Protein AF-A0A9E5NIQ7-F1 (afdb_monomer_lite)

Sequence (273 aa):
MDGQAVRFEEILADTNIVVALTEYSATGPLSAYTETFPNLRVASMPAVSRSMERTALSADYAEVARKSQLLAAKLDQAVGAMVEFSTGHEMYFDLRYREAHADDGQLHADKDGARIINLPSGEAYMAPYEGEMEGEPSRTAGTIPVMLGDELVLAKVEENRIVEVIGESPEAAEAREYLAMDEALRNIAELGLGCNDKAIVTGNVLEDEKVMGMHWAFGLSEHLGGTVGVEDFSDPSHVEHRDWVYPKGGAIEVTNLVLEYEDGTTEEIIKDA

Structure (mmCIF, N/CA/C/O backbone):
data_AF-A0A9E5NIQ7-F1
#
_entry.id   AF-A0A9E5NIQ7-F1
#
loop_
_atom_site.group_PDB
_atom_site.id
_atom_site.type_symbol
_atom_site.label_atom_id
_atom_site.label_alt_id
_atom_site.label_comp_id
_atom_site.label_asym_id
_atom_site.label_entity_id
_atom_site.label_seq_id
_atom_site.pdbx_PDB_ins_code
_atom_site.Cartn_x
_atom_site.Cartn_y
_atom_site.Cartn_z
_atom_site.occupancy
_atom_site.B_iso_or_equiv
_atom_site.auth_seq_id
_atom_site.auth_comp_id
_atom_site.auth_asym_id
_atom_site.auth_atom_id
_atom_site.pdbx_PDB_model_num
ATOM 1 N N . MET A 1 1 ? 34.008 -6.222 -0.784 1.00 46.16 1 MET A N 1
ATOM 2 C CA . MET A 1 1 ? 33.270 -6.206 -2.059 1.00 46.16 1 MET A CA 1
ATOM 3 C C . MET A 1 1 ? 33.858 -5.066 -2.854 1.00 46.16 1 MET A C 1
ATOM 5 O O . MET A 1 1 ? 33.600 -3.921 -2.513 1.00 46.16 1 MET A O 1
ATOM 9 N N . ASP A 1 2 ? 34.708 -5.370 -3.828 1.00 60.34 2 ASP A N 1
ATOM 10 C CA . ASP A 1 2 ? 35.326 -4.347 -4.674 1.00 60.34 2 ASP A CA 1
ATOM 11 C C . ASP A 1 2 ? 34.360 -4.059 -5.827 1.00 60.34 2 ASP A C 1
ATOM 13 O O . ASP A 1 2 ? 34.491 -4.596 -6.924 1.00 60.34 2 ASP A O 1
ATOM 17 N N . GLY A 1 3 ? 33.293 -3.315 -5.525 1.00 78.44 3 GLY A N 1
ATOM 18 C CA . GLY A 1 3 ? 32.317 -2.898 -6.528 1.00 78.44 3 GLY A CA 1
ATOM 19 C C . GLY A 1 3 ? 32.950 -1.931 -7.529 1.00 78.44 3 GLY A C 1
ATOM 20 O O . GLY A 1 3 ? 33.734 -1.062 -7.148 1.00 78.44 3 GLY A O 1
ATOM 21 N N . GLN A 1 4 ? 32.607 -2.070 -8.809 1.00 83.19 4 GLN A N 1
ATOM 22 C CA . GLN A 1 4 ? 33.006 -1.125 -9.848 1.00 83.19 4 GLN A CA 1
ATOM 23 C C . GLN A 1 4 ? 31.878 -0.116 -10.072 1.00 83.19 4 GLN A C 1
ATOM 25 O O . GLN A 1 4 ? 30.747 -0.506 -10.355 1.00 83.19 4 GLN A O 1
ATOM 30 N N . ALA A 1 5 ? 32.190 1.179 -9.975 1.00 86.69 5 ALA A N 1
ATOM 31 C CA . ALA A 1 5 ? 31.260 2.225 -10.382 1.00 86.69 5 ALA A CA 1
ATOM 32 C C . ALA A 1 5 ? 31.064 2.179 -11.903 1.00 86.69 5 ALA A C 1
ATOM 34 O O . ALA A 1 5 ? 32.026 2.129 -12.672 1.00 86.69 5 ALA A O 1
ATOM 35 N N . VAL A 1 6 ? 29.806 2.197 -12.318 1.00 87.06 6 VAL A N 1
ATOM 36 C CA . VAL A 1 6 ? 29.350 2.050 -13.701 1.00 87.06 6 VAL A CA 1
ATOM 37 C C . VAL A 1 6 ? 28.235 3.057 -13.938 1.00 87.06 6 VAL A C 1
ATOM 39 O O . VAL A 1 6 ? 27.509 3.405 -13.007 1.00 87.06 6 VAL A O 1
ATOM 42 N N . ARG A 1 7 ? 28.098 3.549 -15.171 1.00 88.81 7 ARG A N 1
ATOM 43 C CA . ARG A 1 7 ? 26.938 4.365 -15.539 1.00 88.81 7 ARG A CA 1
ATOM 44 C C . ARG A 1 7 ? 25.779 3.427 -15.807 1.00 88.81 7 ARG A C 1
ATOM 46 O O . ARG A 1 7 ? 25.898 2.526 -16.634 1.00 88.81 7 ARG A O 1
ATOM 53 N N . PHE A 1 8 ? 24.684 3.612 -15.085 1.00 87.06 8 PHE A N 1
ATOM 54 C CA . PHE A 1 8 ? 23.592 2.654 -15.123 1.00 87.06 8 PHE A CA 1
ATOM 55 C C . PHE A 1 8 ? 22.955 2.593 -16.517 1.00 87.06 8 PHE A C 1
ATOM 57 O O . PHE A 1 8 ? 22.715 1.506 -17.028 1.00 87.06 8 PHE A O 1
ATOM 64 N N . GLU A 1 9 ? 22.841 3.730 -17.206 1.00 89.69 9 GLU A N 1
ATOM 65 C CA . GLU A 1 9 ? 22.331 3.811 -18.580 1.00 89.69 9 GLU A CA 1
ATOM 66 C C . GLU A 1 9 ? 23.162 2.997 -19.583 1.00 89.69 9 GLU A C 1
ATOM 68 O O . GLU A 1 9 ? 22.609 2.446 -20.532 1.00 89.69 9 GLU A O 1
ATOM 73 N N . GLU A 1 10 ? 24.481 2.890 -19.379 1.00 89.69 10 GLU A N 1
ATOM 74 C CA . GLU A 1 10 ? 25.355 2.082 -20.243 1.00 89.69 10 GLU A CA 1
ATOM 75 C C . GLU A 1 10 ? 25.091 0.583 -20.061 1.00 89.69 10 GLU A C 1
ATOM 77 O O . GLU A 1 10 ? 25.204 -0.179 -21.016 1.00 89.69 10 GLU A O 1
ATOM 82 N N . ILE A 1 11 ? 24.696 0.161 -18.856 1.00 88.94 11 ILE A N 1
ATOM 83 C CA . ILE A 1 11 ? 24.273 -1.218 -18.588 1.00 88.94 11 ILE A CA 1
ATOM 84 C C . ILE A 1 11 ? 22.888 -1.467 -19.187 1.00 88.94 11 ILE A C 1
ATOM 86 O O . ILE A 1 11 ? 22.666 -2.497 -19.824 1.00 88.94 11 ILE A O 1
ATOM 90 N N . LEU A 1 12 ? 21.958 -0.529 -18.995 1.00 91.56 12 LEU A N 1
ATOM 91 C CA . LEU A 1 12 ? 20.571 -0.677 -19.435 1.00 91.56 12 LEU A CA 1
ATOM 92 C C . LEU A 1 12 ? 20.419 -0.709 -20.960 1.00 91.56 12 LEU A C 1
ATOM 94 O O . LEU A 1 12 ? 19.509 -1.371 -21.451 1.00 91.56 12 LEU A O 1
ATOM 98 N N . ALA A 1 13 ? 21.326 -0.069 -21.707 1.00 88.25 13 ALA A N 1
ATOM 99 C CA . ALA A 1 13 ? 21.282 -0.011 -23.170 1.00 88.25 13 ALA A CA 1
ATOM 100 C C . ALA A 1 13 ? 21.193 -1.391 -23.854 1.00 88.25 13 ALA A C 1
ATOM 102 O O . ALA A 1 13 ? 20.499 -1.517 -24.862 1.00 88.25 13 ALA A O 1
ATOM 103 N N . ASP A 1 14 ? 21.835 -2.414 -23.280 1.00 88.56 14 ASP A N 1
ATOM 104 C CA . ASP A 1 14 ? 21.829 -3.795 -23.786 1.00 88.56 14 ASP A CA 1
ATOM 105 C C . ASP A 1 14 ? 21.135 -4.784 -22.818 1.00 88.56 14 ASP A C 1
ATOM 107 O O . ASP A 1 14 ? 21.287 -6.003 -22.940 1.00 88.56 14 ASP A O 1
ATOM 111 N N . THR A 1 15 ? 20.361 -4.283 -21.844 1.00 92.81 15 THR A N 1
ATOM 112 C CA . THR A 1 15 ? 19.703 -5.100 -20.811 1.00 92.81 15 THR A CA 1
ATOM 113 C C . THR A 1 15 ? 18.183 -5.099 -20.966 1.00 92.81 15 THR A C 1
ATOM 115 O O . THR A 1 15 ? 17.537 -4.059 -20.951 1.00 92.81 15 THR A O 1
ATOM 118 N N . ASN A 1 16 ? 17.588 -6.295 -21.020 1.00 93.50 16 ASN A N 1
ATOM 119 C CA . ASN A 1 16 ? 16.129 -6.457 -21.103 1.00 93.50 16 ASN A CA 1
ATOM 120 C C . ASN A 1 16 ? 15.456 -6.741 -19.751 1.00 93.50 16 ASN A C 1
ATOM 122 O O . ASN A 1 16 ? 14.239 -6.612 -19.644 1.00 93.50 16 ASN A O 1
ATOM 126 N N . ILE A 1 17 ? 16.204 -7.221 -18.751 1.00 94.75 17 ILE A N 1
ATOM 127 C CA . ILE A 1 17 ? 15.682 -7.546 -17.416 1.00 94.75 17 ILE A CA 1
ATOM 128 C C . ILE A 1 17 ? 16.695 -7.111 -16.360 1.00 94.75 17 ILE A C 1
ATOM 130 O O . ILE A 1 17 ? 17.855 -7.519 -16.420 1.00 94.75 17 ILE A O 1
ATOM 134 N N . VAL A 1 18 ? 16.234 -6.351 -15.371 1.00 94.94 18 VAL A N 1
ATOM 135 C CA . VAL A 1 18 ? 16.963 -6.058 -14.134 1.00 94.94 18 VAL A CA 1
ATOM 136 C C . VAL A 1 18 ? 16.252 -6.728 -12.966 1.00 94.94 18 VAL A C 1
ATOM 138 O O . VAL A 1 18 ? 15.034 -6.644 -12.836 1.00 94.94 18 VAL A O 1
ATOM 141 N N . VAL A 1 19 ? 17.031 -7.377 -12.105 1.00 95.12 19 VAL A N 1
ATOM 142 C CA . VAL A 1 19 ? 16.579 -7.882 -10.806 1.00 95.12 19 VAL A CA 1
ATOM 143 C C . VAL A 1 19 ? 17.328 -7.092 -9.738 1.00 95.12 19 VAL A C 1
ATOM 145 O O . VAL A 1 19 ? 18.541 -7.252 -9.585 1.00 95.12 19 VAL A O 1
ATOM 148 N N . ALA A 1 20 ? 16.628 -6.188 -9.058 1.00 94.75 20 ALA A N 1
ATOM 149 C CA . ALA A 1 20 ? 17.204 -5.232 -8.123 1.00 94.75 20 ALA A CA 1
ATOM 150 C C . ALA A 1 20 ? 17.063 -5.732 -6.677 1.00 94.75 20 ALA A C 1
ATOM 152 O O . ALA A 1 20 ? 16.055 -5.506 -6.020 1.00 94.75 20 ALA A O 1
ATOM 153 N N . LEU A 1 21 ? 18.102 -6.416 -6.191 1.00 94.81 21 LEU A N 1
ATOM 154 C CA . LEU A 1 21 ? 18.230 -6.890 -4.807 1.00 94.81 21 LEU A CA 1
ATOM 155 C C . LEU A 1 21 ? 18.863 -5.777 -3.954 1.00 94.81 21 LEU A C 1
ATOM 157 O O . LEU A 1 21 ? 20.084 -5.745 -3.775 1.00 94.81 21 LEU A O 1
ATOM 161 N N . THR A 1 22 ? 18.063 -4.813 -3.512 1.00 93.06 22 THR A N 1
ATOM 162 C CA . THR A 1 22 ? 18.544 -3.567 -2.891 1.00 93.06 22 THR A CA 1
ATOM 163 C C . THR A 1 22 ? 18.234 -3.498 -1.398 1.00 93.06 22 THR A C 1
ATOM 165 O O . THR A 1 22 ? 17.427 -4.261 -0.884 1.00 93.06 22 THR A O 1
ATOM 168 N N . GLU A 1 23 ? 18.894 -2.592 -0.675 1.00 90.44 23 GLU A N 1
ATOM 169 C CA . GLU A 1 23 ? 18.564 -2.303 0.730 1.00 90.44 23 GLU A CA 1
ATOM 170 C C . GLU A 1 23 ? 17.307 -1.427 0.843 1.00 90.44 23 GLU A C 1
ATOM 172 O O . GLU A 1 23 ? 16.433 -1.709 1.653 1.00 90.44 23 GLU A O 1
ATOM 177 N N . TYR A 1 24 ? 17.189 -0.423 -0.029 1.00 87.88 24 TYR A N 1
ATOM 178 C CA . TYR A 1 24 ? 16.033 0.472 -0.130 1.00 87.88 24 TYR A CA 1
ATOM 179 C C . TYR A 1 24 ? 15.254 0.215 -1.418 1.00 87.88 24 TYR A C 1
ATOM 181 O O . TYR A 1 24 ? 15.824 -0.279 -2.398 1.00 87.88 24 TYR A O 1
ATOM 189 N N . SER A 1 25 ? 13.967 0.570 -1.439 1.00 85.75 25 SER A N 1
ATOM 190 C CA . SER A 1 25 ? 13.149 0.455 -2.649 1.00 85.75 25 SER A CA 1
ATOM 191 C C . SER A 1 25 ? 13.729 1.298 -3.781 1.00 85.75 25 SER A C 1
ATOM 193 O O . SER A 1 25 ? 13.991 2.490 -3.630 1.00 85.75 25 SER A O 1
ATOM 195 N N . ALA A 1 26 ? 13.936 0.654 -4.927 1.00 87.31 26 ALA A N 1
ATOM 196 C CA . ALA A 1 26 ? 14.341 1.306 -6.164 1.00 87.31 26 ALA A CA 1
ATOM 197 C C . ALA A 1 26 ? 13.188 1.355 -7.180 1.00 87.31 26 ALA A C 1
ATOM 199 O O . ALA A 1 26 ? 13.419 1.720 -8.330 1.00 87.31 26 ALA A O 1
ATOM 200 N N . THR A 1 27 ? 11.961 1.001 -6.776 1.00 87.94 27 THR A N 1
ATOM 201 C CA . THR A 1 27 ? 10.812 0.859 -7.682 1.00 87.94 27 THR A CA 1
ATOM 202 C C . THR A 1 27 ? 10.514 2.164 -8.421 1.00 87.94 27 THR A C 1
ATOM 204 O O . THR A 1 27 ? 10.527 2.174 -9.648 1.00 87.94 27 THR A O 1
ATOM 207 N N . GLY A 1 28 ? 10.371 3.288 -7.709 1.00 82.88 28 GLY A N 1
ATOM 208 C CA . GLY A 1 28 ? 10.142 4.603 -8.327 1.00 82.88 28 GLY A CA 1
ATOM 209 C C . GLY A 1 28 ? 11.218 4.990 -9.358 1.00 82.88 28 GLY A C 1
ATOM 210 O O . GLY A 1 28 ? 10.897 5.146 -10.539 1.00 82.88 28 GLY A O 1
ATOM 211 N N . PRO A 1 29 ? 12.510 5.073 -8.973 1.00 83.31 29 PRO A N 1
ATOM 212 C CA . PRO A 1 29 ? 13.589 5.394 -9.910 1.00 83.31 29 PRO A CA 1
ATOM 213 C C . PRO A 1 29 ? 13.705 4.421 -11.093 1.00 83.31 29 PRO A C 1
ATOM 215 O O . PRO A 1 29 ? 13.957 4.843 -12.221 1.00 83.31 29 PRO A O 1
ATOM 218 N N . LEU A 1 30 ? 13.528 3.115 -10.864 1.00 90.81 30 LEU A N 1
ATOM 219 C CA . LEU A 1 30 ? 13.614 2.109 -11.924 1.00 90.81 30 LEU A CA 1
ATOM 220 C C . LEU A 1 30 ? 12.411 2.146 -12.871 1.00 90.81 30 LEU A C 1
ATOM 222 O O . LEU A 1 30 ? 12.586 1.836 -14.050 1.00 90.81 30 LEU A O 1
ATOM 226 N N . SER A 1 31 ? 11.236 2.571 -12.401 1.00 88.94 31 SER A N 1
ATOM 227 C CA . SER A 1 31 ? 10.048 2.765 -13.237 1.00 88.94 31 SER A CA 1
ATOM 228 C C . SER A 1 31 ? 10.325 3.767 -14.362 1.00 88.94 31 SER A C 1
ATOM 230 O O . SER A 1 31 ? 10.151 3.434 -15.537 1.00 88.94 31 SER A O 1
ATOM 232 N N . ALA A 1 32 ? 10.918 4.923 -14.038 1.00 88.31 32 ALA A N 1
ATOM 233 C CA . ALA A 1 32 ? 11.308 5.942 -15.021 1.00 88.31 32 ALA A CA 1
ATOM 234 C C . ALA A 1 32 ? 12.299 5.412 -16.081 1.00 88.31 32 ALA A C 1
ATOM 236 O O . ALA A 1 32 ? 12.248 5.774 -17.263 1.00 88.31 32 ALA A O 1
ATOM 237 N N . TYR A 1 33 ? 13.191 4.493 -15.698 1.00 92.12 33 TYR A N 1
ATOM 238 C CA . TYR A 1 33 ? 14.078 3.839 -16.660 1.00 92.12 33 TYR A CA 1
ATOM 239 C C . TYR A 1 33 ? 13.325 2.905 -17.615 1.00 92.12 33 TYR A C 1
ATOM 241 O O . TYR A 1 33 ? 13.726 2.796 -18.775 1.00 92.12 33 TYR A O 1
ATOM 249 N N . THR A 1 34 ? 12.228 2.268 -17.195 1.00 92.00 34 THR A N 1
ATOM 250 C CA . THR A 1 34 ? 11.419 1.439 -18.108 1.00 92.00 34 THR A CA 1
ATOM 251 C C . THR A 1 34 ? 10.742 2.261 -19.206 1.00 92.00 34 THR A C 1
ATOM 253 O O . THR A 1 34 ? 10.541 1.746 -20.307 1.00 92.00 34 THR A O 1
ATOM 256 N N . GLU A 1 35 ? 10.451 3.541 -18.960 1.00 89.44 35 GLU A N 1
ATOM 257 C CA . GLU A 1 35 ? 9.937 4.472 -19.974 1.00 89.44 35 GLU A CA 1
ATOM 258 C C . GLU A 1 35 ? 11.020 4.862 -20.986 1.00 89.44 35 GLU A C 1
ATOM 260 O O . GLU A 1 35 ? 10.772 4.921 -22.191 1.00 89.44 35 GLU A O 1
ATOM 265 N N . THR A 1 36 ? 12.246 5.078 -20.499 1.00 91.25 36 THR A N 1
ATOM 266 C CA . THR A 1 36 ? 13.401 5.458 -21.329 1.00 91.25 36 THR A CA 1
ATOM 267 C C . THR A 1 36 ? 13.926 4.291 -22.170 1.00 91.25 36 THR A C 1
ATOM 269 O O . THR A 1 36 ? 14.378 4.489 -23.299 1.00 91.25 36 THR A O 1
ATOM 272 N N . PHE A 1 37 ? 13.864 3.069 -21.636 1.00 92.62 37 PHE A N 1
ATOM 273 C CA . PHE A 1 37 ? 14.338 1.843 -22.274 1.00 92.62 37 PHE A CA 1
ATOM 274 C C . PHE A 1 37 ? 13.149 0.897 -22.526 1.00 92.62 37 PHE A C 1
ATOM 276 O O . PHE A 1 37 ? 12.822 0.083 -21.667 1.00 92.62 37 PHE A O 1
ATOM 283 N N . PRO A 1 38 ? 12.511 0.933 -23.714 1.00 88.75 38 PRO A N 1
ATOM 284 C CA . PRO A 1 38 ? 11.239 0.238 -23.954 1.00 88.75 38 PRO A CA 1
ATOM 285 C C . PRO A 1 38 ? 11.262 -1.284 -23.758 1.00 88.75 38 PRO A C 1
ATOM 287 O O . PRO A 1 38 ? 10.229 -1.879 -23.471 1.00 88.75 38 PRO A O 1
ATOM 290 N N . ASN A 1 39 ? 12.429 -1.920 -23.903 1.00 90.88 39 ASN A N 1
ATOM 291 C CA . ASN A 1 39 ? 12.594 -3.366 -23.706 1.00 90.88 39 ASN A CA 1
ATOM 292 C C . ASN A 1 39 ? 12.953 -3.746 -22.261 1.00 90.88 39 ASN A C 1
ATOM 294 O O . ASN A 1 39 ? 13.003 -4.938 -21.938 1.00 90.88 39 ASN A O 1
ATOM 298 N N . LEU A 1 40 ? 13.249 -2.755 -21.416 1.00 94.00 40 LEU A N 1
ATOM 299 C CA . LEU A 1 40 ? 13.635 -2.968 -20.033 1.00 94.00 40 LEU A CA 1
ATOM 300 C C . LEU A 1 40 ? 12.416 -3.377 -19.211 1.00 94.00 40 LEU A C 1
ATOM 302 O O . LEU A 1 40 ? 11.353 -2.758 -19.272 1.00 94.00 40 LEU A O 1
ATOM 306 N N . ARG A 1 41 ? 12.619 -4.423 -18.417 1.00 95.19 41 ARG A N 1
ATOM 307 C CA . ARG A 1 41 ? 11.692 -4.922 -17.410 1.00 95.19 41 ARG A CA 1
ATOM 308 C C . ARG A 1 41 ? 12.421 -5.057 -16.086 1.00 95.19 41 ARG A C 1
ATOM 310 O O . ARG A 1 41 ? 13.604 -5.405 -16.075 1.00 95.19 41 ARG A O 1
ATOM 317 N N . VAL A 1 42 ? 11.740 -4.791 -14.982 1.00 95.44 42 VAL A N 1
ATOM 318 C CA . VAL A 1 42 ? 12.386 -4.679 -13.673 1.00 95.44 42 VAL A CA 1
ATOM 319 C C . VAL A 1 42 ? 11.613 -5.454 -12.616 1.00 95.44 42 VAL A C 1
ATOM 321 O O . VAL A 1 42 ? 10.422 -5.239 -12.438 1.00 95.44 42 VAL A O 1
ATOM 324 N N . ALA A 1 43 ? 12.312 -6.315 -11.881 1.00 95.69 43 ALA A N 1
ATOM 325 C CA . ALA A 1 43 ? 11.844 -6.842 -10.604 1.00 95.69 43 ALA A CA 1
ATOM 326 C C . ALA A 1 43 ? 12.591 -6.120 -9.475 1.00 95.69 43 ALA A C 1
ATOM 328 O O . ALA A 1 43 ? 13.812 -6.259 -9.356 1.00 95.69 43 ALA A O 1
ATOM 329 N N . SER A 1 44 ? 11.871 -5.329 -8.683 1.00 95.50 44 SER A N 1
ATOM 330 C CA . SER A 1 44 ? 12.384 -4.625 -7.505 1.00 95.50 44 SER A CA 1
ATOM 331 C C . SER A 1 44 ? 12.197 -5.495 -6.266 1.00 95.50 44 SER A C 1
ATOM 333 O O . SER A 1 44 ? 11.121 -6.042 -6.051 1.00 95.50 44 SER A O 1
ATOM 335 N N . MET A 1 45 ? 13.254 -5.697 -5.482 1.00 96.06 45 MET A N 1
ATOM 336 C CA . MET A 1 45 ? 13.266 -6.667 -4.380 1.00 96.06 45 MET A CA 1
ATOM 337 C C . MET A 1 45 ? 13.959 -6.074 -3.136 1.00 96.06 45 MET A C 1
ATOM 339 O O . MET A 1 45 ? 14.984 -6.609 -2.690 1.00 96.06 45 MET A O 1
ATOM 343 N N . PRO A 1 46 ? 13.474 -4.937 -2.598 1.00 94.62 46 PRO A N 1
ATOM 344 C CA . PRO A 1 46 ? 14.100 -4.283 -1.453 1.00 94.62 46 PRO A CA 1
ATOM 345 C C . PRO A 1 46 ? 14.084 -5.165 -0.205 1.00 94.62 46 PRO A C 1
ATOM 347 O O . PRO A 1 46 ? 13.073 -5.760 0.142 1.00 94.62 46 PRO A O 1
ATOM 350 N N . ALA A 1 47 ? 15.220 -5.255 0.481 1.00 95.06 47 ALA A N 1
ATOM 351 C CA . ALA A 1 47 ? 15.401 -6.071 1.678 1.00 95.06 47 ALA A CA 1
ATOM 352 C C . ALA A 1 47 ? 15.018 -7.555 1.502 1.00 95.06 47 ALA A C 1
ATOM 354 O O . ALA A 1 47 ? 14.775 -8.252 2.494 1.00 95.06 47 ALA A O 1
ATOM 355 N N . VAL A 1 48 ? 14.987 -8.072 0.265 1.00 96.25 48 VAL A N 1
ATOM 356 C CA . VAL A 1 48 ? 14.605 -9.465 0.027 1.00 96.25 48 VAL A CA 1
ATOM 357 C C . VAL A 1 48 ? 15.510 -10.419 0.795 1.00 96.25 48 VAL A C 1
ATOM 359 O O . VAL A 1 48 ? 16.740 -10.305 0.816 1.00 96.25 48 VAL A O 1
ATOM 362 N N . SER A 1 49 ? 14.881 -11.398 1.433 1.00 95.31 49 SER A N 1
ATOM 363 C CA . SER A 1 49 ? 15.567 -12.372 2.266 1.00 95.31 49 SER A CA 1
ATOM 364 C C . SER A 1 49 ? 15.568 -13.750 1.619 1.00 95.31 49 SER A C 1
ATOM 366 O O . SER A 1 49 ? 14.653 -14.144 0.899 1.00 95.31 49 SER A O 1
ATOM 368 N N . ARG A 1 50 ? 16.592 -14.548 1.926 1.00 95.31 50 ARG A N 1
ATOM 369 C CA . ARG A 1 50 ? 16.692 -15.916 1.405 1.00 95.31 50 ARG A CA 1
ATOM 370 C C . ARG A 1 50 ? 15.538 -16.819 1.862 1.00 95.31 50 ARG A C 1
ATOM 372 O O . ARG A 1 50 ? 15.205 -17.774 1.169 1.00 95.31 50 ARG A O 1
ATOM 379 N N . SER A 1 51 ? 14.931 -16.553 3.021 1.00 95.31 51 SER A N 1
ATOM 380 C CA . SER A 1 51 ? 13.751 -17.297 3.488 1.00 95.31 51 SER A CA 1
ATOM 381 C C . SER A 1 51 ? 12.593 -17.228 2.495 1.00 95.31 51 SER A C 1
ATOM 383 O O . SER A 1 51 ? 11.887 -18.228 2.353 1.00 95.31 51 SER A O 1
ATOM 385 N N . MET A 1 52 ? 12.488 -16.124 1.744 1.00 97.38 52 MET A N 1
ATOM 386 C CA . MET A 1 52 ? 11.427 -15.903 0.762 1.00 97.38 52 MET A CA 1
ATOM 387 C C . MET A 1 52 ? 11.429 -16.935 -0.373 1.00 97.38 52 MET A C 1
ATOM 389 O O . MET A 1 52 ? 10.375 -17.221 -0.935 1.00 97.38 52 MET A O 1
ATOM 393 N N . GLU A 1 53 ? 12.573 -17.588 -0.650 1.00 96.44 53 GLU A N 1
ATOM 394 C CA . GLU A 1 53 ? 12.688 -18.705 -1.609 1.00 96.44 53 GLU A CA 1
ATOM 395 C C . GLU A 1 53 ? 11.713 -19.860 -1.312 1.00 96.44 53 GLU A C 1
ATOM 397 O O . GLU A 1 53 ? 11.435 -20.672 -2.192 1.00 96.44 53 GLU A O 1
ATOM 402 N N . ARG A 1 54 ? 11.243 -19.987 -0.063 1.00 97.12 54 ARG A N 1
ATOM 403 C CA . ARG A 1 54 ? 10.356 -21.071 0.398 1.00 97.12 54 ARG A CA 1
ATOM 404 C C . ARG A 1 54 ? 8.947 -20.598 0.756 1.00 97.12 54 ARG A C 1
ATOM 406 O O . ARG A 1 54 ? 8.141 -21.418 1.197 1.00 97.12 54 ARG A O 1
ATOM 413 N N . THR A 1 55 ? 8.684 -19.307 0.607 1.00 97.50 55 THR A N 1
ATOM 414 C CA . THR A 1 55 ? 7.426 -18.645 0.959 1.00 97.50 55 THR A CA 1
ATOM 415 C C . THR A 1 55 ? 6.944 -17.881 -0.274 1.00 97.50 55 THR A C 1
ATOM 417 O O . THR A 1 55 ? 6.762 -18.536 -1.306 1.00 97.50 55 THR A O 1
ATOM 420 N N . ALA A 1 56 ? 6.763 -16.559 -0.247 1.00 97.25 56 ALA A N 1
ATOM 421 C CA . ALA A 1 56 ? 6.136 -15.805 -1.334 1.00 97.25 56 ALA A CA 1
ATOM 422 C C . ALA A 1 56 ? 6.791 -15.969 -2.726 1.00 97.25 56 ALA A C 1
ATOM 424 O O . ALA A 1 56 ? 6.085 -15.972 -3.737 1.00 97.25 56 ALA A O 1
ATOM 425 N N . LEU A 1 57 ? 8.116 -16.173 -2.825 1.00 97.31 57 LEU A N 1
ATOM 426 C CA . LEU A 1 57 ? 8.780 -16.426 -4.121 1.00 97.31 57 LEU A CA 1
ATOM 427 C C . LEU A 1 57 ? 8.491 -17.825 -4.683 1.00 97.31 57 LEU A C 1
ATOM 429 O O . LEU A 1 57 ? 8.677 -18.062 -5.873 1.00 97.31 57 LEU A O 1
ATOM 433 N N . SER A 1 58 ? 8.049 -18.759 -3.840 1.00 97.69 58 SER A N 1
ATOM 434 C CA . SER A 1 58 ? 7.709 -20.134 -4.229 1.00 97.69 58 SER A CA 1
ATOM 435 C C . SER A 1 58 ? 6.238 -20.326 -4.614 1.00 97.69 58 SER A C 1
ATOM 437 O O . SER A 1 58 ? 5.816 -21.459 -4.866 1.00 97.69 58 SER A O 1
ATOM 439 N N . ALA A 1 59 ? 5.453 -19.245 -4.619 1.00 97.88 59 ALA A N 1
ATOM 440 C CA . ALA A 1 59 ? 4.047 -19.262 -5.002 1.00 97.88 59 ALA A CA 1
ATOM 441 C C . ALA A 1 59 ? 3.841 -19.687 -6.463 1.00 97.88 59 ALA A C 1
ATOM 443 O O . ALA A 1 59 ? 4.746 -19.613 -7.297 1.00 97.88 59 ALA A O 1
ATOM 444 N N . ASP A 1 60 ? 2.621 -20.118 -6.782 1.00 97.69 60 ASP A N 1
ATOM 445 C CA . ASP A 1 60 ? 2.202 -20.265 -8.173 1.00 97.69 60 ASP A CA 1
ATOM 446 C C . ASP A 1 60 ? 1.881 -18.877 -8.737 1.00 97.69 60 ASP A C 1
ATOM 448 O O . ASP A 1 60 ? 0.797 -18.339 -8.520 1.00 97.69 60 ASP A O 1
ATOM 452 N N . TYR A 1 61 ? 2.836 -18.281 -9.452 1.00 96.94 61 TYR A N 1
ATOM 453 C CA . TYR A 1 61 ? 2.696 -16.918 -9.969 1.00 96.94 61 TYR A CA 1
ATOM 454 C C . TYR A 1 61 ? 1.580 -16.762 -11.009 1.00 96.94 61 TYR A C 1
ATOM 456 O O . TYR A 1 61 ? 1.110 -15.647 -11.214 1.00 96.94 61 TYR A O 1
ATOM 464 N N . ALA A 1 62 ? 1.108 -17.847 -11.635 1.00 96.69 62 ALA A N 1
ATOM 465 C CA . ALA A 1 62 ? -0.082 -17.768 -12.478 1.00 96.69 62 ALA A CA 1
ATOM 466 C C . ALA A 1 62 ? -1.344 -17.541 -11.631 1.00 96.69 62 ALA A C 1
ATOM 468 O O . ALA A 1 62 ? -2.221 -16.766 -12.012 1.00 96.69 62 ALA A O 1
ATOM 469 N N . GLU A 1 63 ? -1.423 -18.185 -10.465 1.00 98.12 63 GLU A N 1
ATOM 470 C CA . GLU A 1 63 ? -2.526 -17.994 -9.524 1.00 98.12 63 GLU A CA 1
ATOM 471 C C . GLU A 1 63 ? -2.424 -16.654 -8.788 1.00 98.12 63 GLU A C 1
ATOM 473 O O . GLU A 1 63 ? -3.446 -15.988 -8.621 1.00 98.12 63 GLU A O 1
ATOM 478 N N . VAL A 1 64 ? -1.211 -16.218 -8.421 1.00 98.12 64 VAL A N 1
ATOM 479 C CA . VAL A 1 64 ? -0.966 -14.863 -7.894 1.00 98.12 64 VAL A CA 1
ATOM 480 C C . VAL A 1 64 ? -1.471 -13.822 -8.890 1.00 98.12 64 VAL A C 1
ATOM 482 O O . VAL A 1 64 ? -2.318 -13.009 -8.534 1.00 98.12 64 VAL A O 1
ATOM 485 N N . ALA A 1 65 ? -1.059 -13.912 -10.159 1.00 96.81 65 ALA A N 1
ATOM 486 C CA . ALA A 1 65 ? -1.503 -12.971 -11.180 1.00 96.81 65 ALA A CA 1
ATOM 487 C C . ALA A 1 65 ? -3.026 -12.950 -11.336 1.00 96.81 65 ALA A C 1
ATOM 489 O O . ALA A 1 65 ? -3.641 -11.885 -11.360 1.00 96.81 65 ALA A O 1
ATOM 490 N N . ARG A 1 66 ? -3.653 -14.132 -11.383 1.00 98.06 66 ARG A N 1
ATOM 491 C CA . ARG A 1 66 ? -5.109 -14.258 -11.492 1.00 98.06 66 ARG A CA 1
ATOM 492 C C . ARG A 1 66 ? -5.832 -13.594 -10.315 1.00 98.06 66 ARG A C 1
ATOM 494 O O . ARG A 1 66 ? -6.867 -12.962 -10.525 1.00 98.06 66 ARG A O 1
ATOM 501 N N . LYS A 1 67 ? -5.335 -13.769 -9.086 1.00 98.12 67 LYS A N 1
ATOM 502 C CA . LYS A 1 67 ? -5.925 -13.184 -7.873 1.00 98.12 67 LYS A CA 1
ATOM 503 C C . LYS A 1 67 ? -5.728 -11.671 -7.824 1.00 98.12 67 LYS A C 1
ATOM 505 O O . LYS A 1 67 ? -6.726 -10.973 -7.658 1.00 98.12 67 LYS A O 1
ATOM 510 N N . SER A 1 68 ? -4.505 -11.179 -8.040 1.00 97.69 68 SER A N 1
ATOM 511 C CA . SER A 1 68 ? -4.202 -9.742 -8.071 1.00 97.69 68 SER A CA 1
ATOM 512 C C . SER A 1 68 ? -5.072 -9.024 -9.099 1.00 97.69 68 SER A C 1
ATOM 514 O O . SER A 1 68 ? -5.734 -8.046 -8.778 1.00 97.69 68 SER A O 1
ATOM 516 N N . GLN A 1 69 ? -5.168 -9.555 -10.321 1.00 97.25 69 GLN A N 1
ATOM 517 C CA . GLN A 1 69 ? -5.985 -8.952 -11.378 1.00 97.25 69 GLN A CA 1
ATOM 518 C C . GLN A 1 69 ? -7.486 -8.978 -11.055 1.00 97.25 69 GLN A C 1
ATOM 520 O O . GLN A 1 69 ? -8.199 -8.029 -11.373 1.00 97.25 69 GLN A O 1
ATOM 525 N N . LEU A 1 70 ? -7.984 -10.039 -10.407 1.00 98.31 70 LEU A N 1
ATOM 526 C CA . LEU A 1 70 ? -9.382 -10.103 -9.975 1.00 98.31 70 LEU A CA 1
ATOM 527 C C . LEU A 1 70 ? -9.691 -9.057 -8.897 1.00 98.31 70 LEU A C 1
ATOM 529 O O . LEU A 1 70 ? -10.752 -8.441 -8.949 1.00 98.31 70 LEU A O 1
ATOM 533 N N . LEU A 1 71 ? -8.794 -8.878 -7.925 1.00 98.38 71 LEU A N 1
ATOM 534 C CA . LEU A 1 71 ? -8.946 -7.876 -6.872 1.00 98.38 71 LEU A CA 1
ATOM 535 C C . LEU A 1 71 ? -8.834 -6.458 -7.439 1.00 98.38 71 LEU A C 1
ATOM 537 O O . LEU A 1 71 ? -9.697 -5.635 -7.149 1.00 98.38 71 LEU A O 1
ATOM 541 N N . ALA A 1 72 ? -7.862 -6.200 -8.316 1.00 98.25 72 ALA A N 1
ATOM 542 C CA . ALA A 1 72 ? -7.707 -4.906 -8.977 1.00 98.25 72 ALA A CA 1
ATOM 543 C C . ALA A 1 72 ? -8.954 -4.546 -9.789 1.00 98.25 72 ALA A C 1
ATOM 545 O O . ALA A 1 72 ? -9.490 -3.463 -9.623 1.00 98.25 72 ALA A O 1
ATOM 546 N N . ALA A 1 73 ? -9.509 -5.480 -10.569 1.00 98.31 73 ALA A N 1
ATOM 547 C CA . ALA A 1 73 ? -10.738 -5.232 -11.325 1.00 98.31 73 ALA A CA 1
ATOM 548 C C . ALA A 1 73 ? -11.956 -4.909 -10.437 1.00 98.31 73 ALA A C 1
ATOM 550 O O . ALA A 1 73 ? -12.890 -4.255 -10.898 1.00 98.31 73 ALA A O 1
ATOM 551 N N . LYS A 1 74 ? -11.982 -5.395 -9.188 1.00 98.50 74 LYS A N 1
ATOM 552 C CA . LYS A 1 74 ? -13.028 -5.057 -8.211 1.00 98.50 74 LYS A CA 1
ATOM 553 C C . LYS A 1 74 ? -12.802 -3.682 -7.597 1.00 98.50 74 LYS A C 1
ATOM 555 O O . LYS A 1 74 ? -13.766 -2.932 -7.492 1.00 98.50 74 LYS A O 1
ATOM 560 N N . LEU A 1 75 ? -11.562 -3.376 -7.214 1.00 98.38 75 LEU A N 1
ATOM 561 C CA . LEU A 1 75 ? -11.164 -2.069 -6.689 1.00 98.38 75 LEU A CA 1
ATOM 562 C C . LEU A 1 75 ? -11.403 -0.960 -7.719 1.00 98.38 75 LEU A C 1
ATOM 564 O O . LEU A 1 75 ? -11.997 0.051 -7.378 1.00 98.38 75 LEU A O 1
ATOM 568 N N . ASP A 1 76 ? -11.049 -1.198 -8.982 1.00 98.00 76 ASP A N 1
ATOM 569 C CA . ASP A 1 76 ? -11.174 -0.234 -10.086 1.00 98.00 76 ASP A CA 1
ATOM 570 C C . ASP A 1 76 ? -12.620 0.236 -10.326 1.00 98.00 76 ASP A C 1
ATOM 572 O O . ASP A 1 76 ? -12.871 1.338 -10.802 1.00 98.00 76 ASP A O 1
ATOM 576 N N . GLN A 1 77 ? -13.600 -0.604 -9.982 1.00 98.12 77 GLN A N 1
ATOM 577 C CA . GLN A 1 77 ? -15.025 -0.279 -10.096 1.00 98.12 77 GLN A CA 1
ATOM 578 C C . GLN A 1 77 ? -15.608 0.331 -8.814 1.00 98.12 77 GLN A C 1
ATOM 580 O O . GLN A 1 77 ? -16.723 0.858 -8.842 1.00 98.12 77 GLN A O 1
ATOM 585 N N . ALA A 1 78 ? -14.914 0.203 -7.683 1.00 98.62 78 ALA A N 1
ATOM 586 C CA . ALA A 1 78 ? -15.417 0.627 -6.387 1.00 98.62 78 ALA A CA 1
ATOM 587 C C . ALA A 1 78 ? -15.303 2.148 -6.218 1.00 98.62 78 ALA A C 1
ATOM 589 O O . ALA A 1 78 ? -14.355 2.785 -6.664 1.00 98.62 78 ALA A O 1
ATOM 590 N N . VAL A 1 79 ? -16.274 2.736 -5.525 1.00 98.69 79 VAL A N 1
ATOM 591 C CA . VAL A 1 79 ? -16.267 4.153 -5.120 1.00 98.69 79 VAL A CA 1
ATOM 592 C C . VAL A 1 79 ? -15.930 4.326 -3.640 1.00 98.69 79 VAL A C 1
ATOM 594 O O . VAL A 1 79 ? -15.646 5.437 -3.189 1.00 98.69 79 VAL A O 1
ATOM 597 N N . GLY A 1 80 ? -15.943 3.234 -2.877 1.00 98.75 80 GLY A N 1
ATOM 598 C CA . GLY A 1 80 ? -15.613 3.233 -1.462 1.00 98.75 80 GLY A CA 1
ATOM 599 C C . GLY A 1 80 ? -15.216 1.856 -0.952 1.00 98.75 80 GLY A C 1
ATOM 600 O O . GLY A 1 80 ? -15.609 0.838 -1.522 1.00 98.75 80 GLY A O 1
ATOM 601 N N . ALA A 1 81 ? -14.470 1.829 0.148 1.00 98.81 81 ALA A N 1
ATOM 602 C CA . ALA A 1 81 ? -14.225 0.621 0.926 1.00 98.81 81 ALA A CA 1
ATOM 603 C C . ALA A 1 81 ? -14.482 0.891 2.408 1.00 98.81 81 ALA A C 1
ATOM 605 O O . ALA A 1 81 ? -13.876 1.789 2.990 1.00 98.81 81 ALA A O 1
ATOM 606 N N . MET A 1 82 ? -15.361 0.099 3.019 1.00 98.69 82 MET A N 1
ATOM 607 C CA . MET A 1 82 ? -15.578 0.093 4.462 1.00 98.69 82 MET A CA 1
ATOM 608 C C . MET A 1 82 ? -14.756 -1.027 5.092 1.00 98.69 82 MET A C 1
ATOM 610 O O . MET A 1 82 ? -14.882 -2.185 4.691 1.00 98.69 82 MET A O 1
ATOM 614 N N . VAL A 1 83 ? -13.939 -0.677 6.080 1.00 98.69 83 VAL A N 1
ATOM 615 C CA . VAL A 1 83 ? -13.062 -1.594 6.809 1.00 98.69 83 VAL A CA 1
ATOM 616 C C . VAL A 1 83 ? -13.439 -1.593 8.281 1.00 98.69 83 VAL A C 1
ATOM 618 O O . VAL A 1 83 ? -13.467 -0.540 8.915 1.00 98.69 83 VAL A O 1
ATOM 621 N N . GLU A 1 84 ? -13.671 -2.778 8.835 1.00 98.44 84 GLU A N 1
ATOM 622 C CA . GLU A 1 84 ? -13.862 -2.993 10.269 1.00 98.44 84 GLU A CA 1
ATOM 623 C C . GLU A 1 84 ? -12.652 -3.740 10.833 1.00 98.44 84 GLU A C 1
ATOM 625 O O . GLU A 1 84 ? -12.211 -4.755 10.283 1.00 98.44 84 GLU A O 1
ATOM 630 N N . PHE A 1 85 ? -12.124 -3.253 11.953 1.00 98.25 85 PHE A N 1
ATOM 631 C CA . PHE A 1 85 ? -10.993 -3.867 12.640 1.00 98.25 85 PHE A CA 1
ATOM 632 C C . PHE A 1 85 ? -11.453 -4.688 13.846 1.00 98.25 85 PHE A C 1
ATOM 634 O O . PHE A 1 85 ? -12.419 -4.344 14.526 1.00 98.25 85 PHE A O 1
ATOM 641 N N . SER A 1 86 ? -10.667 -5.697 14.229 1.00 97.00 86 SER A N 1
ATOM 642 C CA . SER A 1 86 ? -10.908 -6.531 15.418 1.00 97.00 86 SER A CA 1
ATOM 643 C C . SER A 1 86 ? -10.924 -5.754 16.743 1.00 97.00 86 SER A C 1
ATOM 645 O O . SER A 1 86 ? -11.410 -6.251 17.758 1.00 97.00 86 SER A O 1
ATOM 647 N N . THR A 1 87 ? -10.430 -4.514 16.740 1.00 97.38 87 THR A N 1
ATOM 648 C CA . THR A 1 87 ? -10.493 -3.582 17.877 1.00 97.38 87 THR A CA 1
ATOM 649 C C . THR A 1 87 ? -11.838 -2.850 17.997 1.00 97.38 87 THR A C 1
ATOM 651 O O . THR A 1 87 ? -12.034 -2.111 18.961 1.00 97.38 87 THR A O 1
ATOM 654 N N . GLY A 1 88 ? -12.760 -3.044 17.046 1.00 97.62 88 GLY A N 1
ATOM 655 C CA . GLY A 1 88 ? -14.068 -2.384 16.984 1.00 97.62 88 GLY A CA 1
ATOM 656 C C . GLY A 1 88 ? -14.054 -0.988 16.353 1.00 97.62 88 GLY A C 1
ATOM 657 O O . GLY A 1 88 ? -15.058 -0.286 16.434 1.00 97.62 88 GLY A O 1
ATOM 658 N N . HIS A 1 89 ? -12.927 -0.573 15.769 1.00 98.56 89 HIS A N 1
ATOM 659 C CA . HIS A 1 89 ? -12.824 0.665 14.995 1.00 98.56 89 HIS A CA 1
ATOM 660 C C . HIS A 1 89 ? -13.155 0.414 13.525 1.00 98.56 89 HIS A C 1
ATOM 662 O O . HIS A 1 89 ? -13.061 -0.716 13.044 1.00 98.56 89 HIS A O 1
ATOM 668 N N . GLU A 1 90 ? -13.499 1.486 12.820 1.00 98.62 90 GLU A N 1
ATOM 669 C CA . GLU A 1 90 ? -13.897 1.449 11.417 1.00 98.62 90 GLU A CA 1
ATOM 670 C C . GLU A 1 90 ? -13.175 2.546 10.634 1.00 98.62 90 GLU A C 1
ATOM 672 O O . GLU A 1 90 ? -12.883 3.624 11.166 1.00 98.62 90 GLU A O 1
ATOM 677 N N . MET A 1 91 ? -12.909 2.268 9.362 1.00 98.69 91 MET A N 1
ATOM 678 C CA . MET A 1 91 ? -12.309 3.200 8.419 1.00 98.69 91 MET A CA 1
ATOM 679 C C . MET A 1 91 ? -13.025 3.104 7.075 1.00 98.69 91 MET A C 1
ATOM 681 O O . MET A 1 91 ? -13.181 2.014 6.530 1.00 98.69 91 MET A O 1
ATOM 685 N N . TYR A 1 92 ? -13.430 4.248 6.530 1.00 98.88 92 TYR A N 1
ATOM 686 C CA . TYR A 1 92 ? -13.906 4.354 5.157 1.00 98.88 92 TYR A CA 1
ATOM 687 C C . TYR A 1 92 ? -12.796 4.937 4.282 1.00 98.88 92 TYR A C 1
ATOM 689 O O . TYR A 1 92 ? -12.248 5.991 4.606 1.00 98.88 92 TYR A O 1
ATOM 697 N N . PHE A 1 93 ? -12.497 4.279 3.165 1.00 98.88 93 PHE A N 1
ATOM 698 C CA . PHE A 1 93 ? -11.622 4.786 2.110 1.00 98.88 93 PHE A CA 1
ATOM 699 C C . PHE A 1 93 ? -12.470 5.258 0.933 1.00 98.88 93 PHE A C 1
ATOM 701 O O . PHE A 1 93 ? -13.318 4.518 0.437 1.00 98.88 93 PHE A O 1
ATOM 708 N N . ASP A 1 94 ? -12.243 6.487 0.485 1.00 98.88 94 ASP A N 1
ATOM 709 C CA . ASP A 1 94 ? -12.860 7.037 -0.716 1.00 98.88 94 ASP A CA 1
ATOM 710 C C . ASP A 1 94 ? -12.061 6.611 -1.946 1.00 98.88 94 ASP A C 1
ATOM 712 O O . ASP A 1 94 ? -10.892 6.963 -2.068 1.00 98.88 94 ASP A O 1
ATOM 716 N N . LEU A 1 95 ? -12.674 5.842 -2.843 1.00 98.75 95 LEU A N 1
ATOM 717 C CA . LEU A 1 95 ? -11.986 5.248 -3.997 1.00 98.75 95 LEU A CA 1
ATOM 718 C C . LEU A 1 95 ? -12.349 5.936 -5.320 1.00 98.75 95 LEU A C 1
ATOM 720 O O . LEU A 1 95 ? -11.908 5.526 -6.390 1.00 98.75 95 LEU A O 1
ATOM 724 N N . ARG A 1 96 ? -13.159 6.999 -5.266 1.00 98.19 96 ARG A N 1
ATOM 725 C CA . ARG A 1 96 ? -13.586 7.743 -6.456 1.00 98.19 96 ARG A CA 1
ATOM 726 C C . ARG A 1 96 ? -12.383 8.313 -7.215 1.00 98.19 96 ARG A C 1
ATOM 728 O O . ARG A 1 96 ? -11.411 8.752 -6.618 1.00 98.19 96 ARG A O 1
ATOM 735 N N . TYR A 1 97 ? -12.489 8.402 -8.540 1.00 97.31 97 TYR A N 1
ATOM 736 C CA . TYR A 1 97 ? -11.520 9.114 -9.397 1.00 97.31 97 TYR A CA 1
ATOM 737 C C . TYR A 1 97 ? -10.091 8.549 -9.392 1.00 97.31 97 TYR A C 1
ATOM 739 O O . TYR A 1 97 ? -9.138 9.258 -9.725 1.00 97.31 97 TYR A O 1
ATOM 747 N N . ARG A 1 98 ? -9.937 7.286 -9.007 1.00 96.31 98 ARG A N 1
ATOM 748 C CA . ARG A 1 98 ? -8.654 6.594 -8.905 1.00 96.31 98 ARG A CA 1
ATOM 749 C C . ARG A 1 98 ? -8.700 5.318 -9.736 1.00 96.31 98 ARG A C 1
ATOM 751 O O . ARG A 1 98 ? -9.775 4.792 -10.002 1.00 96.31 98 ARG A O 1
ATOM 758 N N . GLU A 1 99 ? -7.530 4.871 -10.169 1.00 96.31 99 GLU A N 1
ATOM 759 C CA . GLU A 1 99 ? -7.348 3.624 -10.912 1.00 96.31 99 GLU A CA 1
ATOM 760 C C . GLU A 1 99 ? -6.729 2.593 -9.971 1.00 96.31 99 GLU A C 1
ATOM 762 O O . GLU A 1 99 ? -5.860 2.931 -9.162 1.00 96.31 99 GLU A O 1
ATOM 767 N N . ALA A 1 100 ? -7.182 1.344 -10.061 1.00 97.62 100 ALA A N 1
ATOM 768 C CA . ALA A 1 100 ? -6.559 0.262 -9.314 1.00 97.62 100 ALA A CA 1
ATOM 769 C C . ALA A 1 100 ? -5.451 -0.417 -10.120 1.00 97.62 100 ALA A C 1
ATOM 771 O O . ALA A 1 100 ? -5.522 -0.586 -11.338 1.00 97.62 100 ALA A O 1
ATOM 772 N N . HIS A 1 101 ? -4.433 -0.883 -9.411 1.00 95.75 101 HIS A N 1
ATOM 773 C CA . HIS A 1 101 ? -3.274 -1.542 -9.987 1.00 95.75 101 HIS A CA 1
ATOM 774 C C . HIS A 1 101 ? -3.088 -2.939 -9.396 1.00 95.75 101 HIS A C 1
ATOM 776 O O . HIS A 1 101 ? -3.583 -3.264 -8.317 1.00 95.75 101 HIS A O 1
ATOM 782 N N . ALA A 1 102 ? -2.386 -3.792 -10.139 1.00 95.81 102 ALA A N 1
ATOM 783 C CA . ALA A 1 102 ? -2.074 -5.156 -9.739 1.00 95.81 102 ALA A CA 1
ATOM 784 C C . ALA A 1 102 ? -0.565 -5.393 -9.817 1.00 95.81 102 ALA A C 1
ATOM 786 O O . ALA A 1 102 ? 0.018 -5.355 -10.905 1.00 95.81 102 ALA A O 1
ATOM 787 N N . ASP A 1 103 ? 0.045 -5.738 -8.686 1.00 95.50 103 ASP A N 1
ATOM 788 C CA . ASP A 1 103 ? 1.381 -6.327 -8.662 1.00 95.50 103 ASP A CA 1
ATOM 789 C C . ASP A 1 103 ? 1.239 -7.845 -8.848 1.00 95.50 103 ASP A C 1
ATOM 791 O O . ASP A 1 103 ? 1.147 -8.638 -7.905 1.00 95.50 103 ASP A O 1
ATOM 795 N N . ASP A 1 104 ? 1.098 -8.239 -10.115 1.00 94.62 104 ASP A N 1
ATOM 796 C CA . ASP A 1 104 ? 0.738 -9.594 -10.555 1.00 94.62 104 ASP A CA 1
ATOM 797 C C . ASP A 1 104 ? 1.944 -10.535 -10.740 1.00 94.62 104 ASP A C 1
ATOM 799 O O . ASP A 1 104 ? 1.796 -11.711 -11.094 1.00 94.62 104 ASP A O 1
ATOM 803 N N . GLY A 1 105 ? 3.154 -10.014 -10.529 1.00 94.44 105 GLY A N 1
ATOM 804 C CA . GLY A 1 105 ? 4.408 -10.743 -10.672 1.00 94.44 105 GLY A CA 1
ATOM 805 C C . GLY A 1 105 ? 4.760 -11.171 -12.096 1.00 94.44 105 GLY A C 1
ATOM 806 O O . GLY A 1 105 ? 5.686 -11.962 -12.294 1.00 94.44 105 GLY A O 1
ATOM 807 N N . GLN A 1 106 ? 4.056 -10.654 -13.106 1.00 93.50 106 GLN A N 1
ATOM 808 C CA . GLN A 1 106 ? 4.345 -10.938 -14.507 1.00 93.50 106 GLN A CA 1
ATOM 809 C C . GLN A 1 106 ? 5.281 -9.874 -15.089 1.00 93.50 106 GLN A C 1
ATOM 811 O O . GLN A 1 106 ? 5.032 -8.675 -15.003 1.00 93.50 106 GLN A O 1
ATOM 816 N N . LEU A 1 107 ? 6.353 -10.315 -15.749 1.00 92.62 107 LEU A N 1
ATOM 817 C CA . LEU A 1 107 ? 7.276 -9.463 -16.515 1.00 92.62 107 LEU A CA 1
ATOM 818 C C . LEU A 1 107 ? 7.547 -10.078 -17.890 1.00 92.62 107 LEU A C 1
ATOM 820 O O . LEU A 1 107 ? 8.696 -10.209 -18.327 1.00 92.62 107 LEU A O 1
ATOM 824 N N . HIS A 1 108 ? 6.507 -10.526 -18.587 1.00 90.62 108 HIS A N 1
ATOM 825 C CA . HIS A 1 108 ? 6.665 -11.006 -19.957 1.00 90.62 108 HIS A CA 1
ATOM 826 C C . HIS A 1 108 ? 7.096 -9.869 -20.897 1.00 90.62 108 HIS A C 1
ATOM 828 O O . HIS A 1 108 ? 6.927 -8.690 -20.596 1.00 90.62 108 HIS A O 1
ATOM 834 N N . ALA A 1 109 ? 7.745 -10.216 -22.011 1.00 89.12 109 ALA A N 1
ATOM 835 C CA . ALA A 1 109 ? 8.278 -9.220 -22.949 1.00 89.12 109 ALA A CA 1
ATOM 836 C C . ALA A 1 109 ? 7.168 -8.436 -23.671 1.00 89.12 109 ALA A C 1
ATOM 838 O O . ALA A 1 109 ? 7.409 -7.339 -24.159 1.00 89.12 109 ALA A O 1
ATOM 839 N N . ASP A 1 110 ? 5.977 -9.019 -23.727 1.00 88.00 110 ASP A N 1
ATOM 840 C CA . ASP A 1 110 ? 4.742 -8.504 -24.303 1.00 88.00 110 ASP A CA 1
ATOM 841 C C . ASP A 1 110 ? 3.754 -8.004 -23.236 1.00 88.00 110 ASP A C 1
ATOM 843 O O . ASP A 1 110 ? 2.582 -7.817 -23.545 1.00 88.00 110 ASP A O 1
ATOM 847 N N . LYS A 1 111 ? 4.199 -7.793 -21.986 1.00 83.81 111 LYS A N 1
ATOM 848 C CA . LYS A 1 111 ? 3.348 -7.210 -20.941 1.00 83.81 111 LYS A CA 1
ATOM 849 C C . LYS A 1 111 ? 2.935 -5.789 -21.335 1.00 83.81 111 LYS A C 1
ATOM 851 O O . LYS A 1 111 ? 3.791 -4.925 -21.534 1.00 83.81 111 LYS A O 1
ATOM 856 N N . ASP A 1 112 ? 1.626 -5.570 -21.391 1.00 78.75 112 ASP A N 1
ATOM 857 C CA . ASP A 1 112 ? 1.024 -4.244 -21.497 1.00 78.75 112 ASP A CA 1
ATOM 858 C C . ASP A 1 112 ? 1.081 -3.522 -20.137 1.00 78.75 112 ASP A C 1
ATOM 860 O O . ASP A 1 112 ? 1.010 -4.149 -19.079 1.00 78.75 112 ASP A O 1
ATOM 864 N N . GLY A 1 113 ? 1.219 -2.193 -20.160 1.00 83.81 113 GLY A N 1
ATOM 865 C CA . GLY A 1 113 ? 1.306 -1.367 -18.950 1.00 83.81 113 GLY A CA 1
ATOM 866 C C . GLY A 1 113 ? 2.705 -1.319 -18.322 1.00 83.81 113 GLY A C 1
ATOM 867 O O . GLY A 1 113 ? 3.725 -1.342 -19.024 1.00 83.81 113 GLY A O 1
ATOM 868 N N . ALA A 1 114 ? 2.751 -1.193 -16.992 1.00 85.75 114 ALA A N 1
ATOM 869 C CA . ALA A 1 114 ? 3.991 -1.049 -16.236 1.00 85.75 114 ALA A CA 1
ATOM 870 C C . ALA A 1 114 ? 4.880 -2.298 -16.369 1.00 85.75 114 ALA A C 1
ATOM 872 O O . ALA A 1 114 ? 4.471 -3.426 -16.089 1.00 85.75 114 ALA A O 1
ATOM 873 N N . ARG A 1 115 ? 6.138 -2.096 -16.781 1.00 92.75 115 ARG A N 1
ATOM 874 C CA . ARG A 1 115 ? 7.154 -3.158 -16.930 1.00 92.75 115 ARG A CA 1
ATOM 875 C C . ARG A 1 115 ? 8.028 -3.306 -15.685 1.00 92.75 115 ARG A C 1
ATOM 877 O O . ARG A 1 115 ? 9.180 -3.733 -15.768 1.00 92.75 115 ARG A O 1
ATOM 884 N N . ILE A 1 116 ? 7.478 -2.947 -14.536 1.00 92.88 116 ILE A N 1
ATOM 885 C CA . ILE A 1 116 ? 8.119 -3.031 -13.235 1.00 92.88 116 ILE A CA 1
ATOM 886 C C . ILE A 1 116 ? 7.158 -3.687 -12.246 1.00 92.88 116 ILE A C 1
ATOM 888 O O . ILE A 1 116 ? 5.957 -3.449 -12.318 1.00 92.88 116 ILE A O 1
ATOM 892 N N . ILE A 1 117 ? 7.692 -4.540 -11.377 1.00 93.69 117 ILE A N 1
ATOM 893 C CA . ILE A 1 117 ? 6.962 -5.218 -10.298 1.00 93.69 117 ILE A CA 1
ATOM 894 C C . ILE A 1 117 ? 7.816 -5.214 -9.031 1.00 93.69 117 ILE A C 1
ATOM 896 O O . ILE A 1 117 ? 9.053 -5.134 -9.121 1.00 93.69 117 ILE A O 1
ATOM 900 N N . ASN A 1 118 ? 7.179 -5.396 -7.877 1.00 93.44 118 ASN A N 1
ATOM 901 C CA . ASN A 1 118 ? 7.887 -5.907 -6.708 1.00 93.44 118 ASN A CA 1
ATOM 902 C C . ASN A 1 118 ? 8.035 -7.427 -6.860 1.00 93.44 118 ASN A C 1
ATOM 904 O O . ASN A 1 118 ? 7.241 -8.075 -7.537 1.00 93.44 118 ASN A O 1
ATOM 908 N N . LEU A 1 119 ? 9.084 -8.019 -6.293 1.00 94.31 119 LEU A N 1
ATOM 909 C CA . LEU A 1 119 ? 9.207 -9.472 -6.192 1.00 94.31 119 LEU A CA 1
ATOM 910 C C . LEU A 1 119 ? 9.751 -9.843 -4.795 1.00 94.31 119 LEU A C 1
ATOM 912 O O . LEU A 1 119 ? 10.863 -9.431 -4.462 1.00 94.31 119 LEU A O 1
ATOM 916 N N . PRO A 1 120 ? 9.037 -10.645 -3.979 1.00 96.19 120 PRO A N 1
ATOM 917 C CA . PRO A 1 120 ? 7.748 -11.281 -4.256 1.00 96.19 120 PRO A CA 1
ATOM 918 C C . PRO A 1 120 ? 6.602 -10.304 -4.545 1.00 96.19 120 PRO A C 1
ATOM 920 O O . PRO A 1 120 ? 6.614 -9.171 -4.084 1.00 96.19 120 PRO A O 1
ATOM 923 N N . SER A 1 121 ? 5.636 -10.780 -5.329 1.00 96.44 121 SER A N 1
ATOM 924 C CA . SER A 1 121 ? 4.444 -10.024 -5.735 1.00 96.44 121 SER A CA 1
ATOM 925 C C . SER A 1 121 ? 3.183 -10.641 -5.144 1.00 96.44 121 SER A C 1
ATOM 927 O O . SER A 1 121 ? 3.227 -11.725 -4.546 1.00 96.44 121 SER A O 1
ATOM 929 N N . GLY A 1 122 ? 2.046 -10.003 -5.401 1.00 97.44 122 GLY A N 1
ATOM 930 C CA . GLY A 1 122 ? 0.735 -10.576 -5.145 1.00 97.44 122 GLY A CA 1
ATOM 931 C C . GLY A 1 122 ? -0.156 -9.679 -4.325 1.00 97.44 122 GLY A C 1
ATOM 932 O O . GLY A 1 122 ? -0.535 -10.045 -3.220 1.00 97.44 122 GLY A O 1
ATOM 933 N N . GLU A 1 123 ? -0.534 -8.549 -4.896 1.00 97.81 123 GLU A N 1
ATOM 934 C CA . GLU A 1 123 ? -1.531 -7.645 -4.330 1.00 97.81 123 GLU A CA 1
ATOM 935 C C . GLU A 1 123 ? -2.299 -6.922 -5.439 1.00 97.81 123 GLU A C 1
ATOM 937 O O . GLU A 1 123 ? -1.876 -6.891 -6.603 1.00 97.81 123 GLU A O 1
ATOM 942 N N . ALA A 1 124 ? -3.415 -6.320 -5.050 1.00 98.19 124 ALA A N 1
ATOM 943 C CA . ALA A 1 124 ? -4.032 -5.221 -5.772 1.00 98.19 124 ALA A CA 1
ATOM 944 C C . ALA A 1 124 ? -4.080 -3.994 -4.867 1.00 98.19 124 ALA A C 1
ATOM 946 O O . ALA A 1 124 ? -4.354 -4.140 -3.678 1.00 98.19 124 ALA A O 1
ATOM 947 N N . TYR A 1 125 ? -3.841 -2.812 -5.417 1.00 98.00 125 TYR A N 1
ATOM 948 C CA . TYR A 1 125 ? -3.722 -1.589 -4.633 1.00 98.00 125 TYR A CA 1
ATOM 949 C C . TYR A 1 125 ? -4.240 -0.374 -5.396 1.00 98.00 125 TYR A C 1
ATOM 951 O O . TYR A 1 125 ? -4.364 -0.400 -6.622 1.00 98.00 125 TYR A O 1
ATOM 959 N N . MET A 1 126 ? -4.536 0.695 -4.663 1.00 98.00 126 MET A N 1
ATOM 960 C CA . MET A 1 126 ? -4.810 2.019 -5.216 1.00 98.00 126 MET A CA 1
ATOM 961 C C . MET A 1 126 ? -4.578 3.106 -4.168 1.00 98.00 126 MET A C 1
ATOM 963 O O . MET A 1 126 ? -4.793 2.881 -2.974 1.00 98.00 126 MET A O 1
ATOM 967 N N . ALA A 1 127 ? -4.209 4.307 -4.611 1.00 98.31 127 ALA A N 1
ATOM 968 C CA . ALA A 1 127 ? -4.285 5.484 -3.755 1.00 98.31 127 ALA A CA 1
ATOM 969 C C . ALA A 1 127 ? -5.760 5.868 -3.534 1.00 98.31 127 ALA A C 1
ATOM 971 O O . ALA A 1 127 ? -6.515 5.927 -4.509 1.00 98.31 127 ALA A O 1
ATOM 972 N N . PRO A 1 128 ? -6.200 6.163 -2.298 1.00 98.62 128 PRO A N 1
ATOM 973 C CA . PRO A 1 128 ? -7.506 6.771 -2.076 1.00 98.62 128 PRO A CA 1
ATOM 974 C C . PRO A 1 128 ? -7.611 8.161 -2.726 1.00 98.62 128 PRO A C 1
ATOM 976 O O . PRO A 1 128 ? -6.616 8.814 -3.053 1.00 98.62 128 PRO A O 1
ATOM 979 N N . TYR A 1 129 ? -8.837 8.638 -2.919 1.00 98.75 129 TYR A N 1
ATOM 980 C CA . TYR A 1 129 ? -9.091 10.002 -3.364 1.00 98.75 129 TYR A CA 1
ATOM 981 C C . TYR A 1 129 ? -8.664 10.998 -2.284 1.00 98.75 129 TYR A C 1
ATOM 983 O O . TYR A 1 129 ? -9.100 10.904 -1.134 1.00 98.75 129 TYR A O 1
ATOM 991 N N . GLU A 1 130 ? -7.845 11.980 -2.656 1.00 98.56 130 GLU A N 1
ATOM 992 C CA . GLU A 1 130 ? -7.169 12.868 -1.701 1.00 98.56 130 GLU A CA 1
ATOM 993 C C . GLU A 1 130 ? -7.891 14.214 -1.533 1.00 98.56 130 GLU A C 1
ATOM 995 O O . GLU A 1 130 ? -7.518 15.019 -0.684 1.00 98.56 130 GLU A O 1
ATOM 1000 N N . GLY A 1 131 ? -8.978 14.442 -2.281 1.00 97.94 131 GLY A N 1
ATOM 1001 C CA . GLY A 1 131 ? -9.800 15.649 -2.159 1.00 97.94 131 GLY A CA 1
ATOM 1002 C C . GLY A 1 131 ? -9.331 16.811 -3.032 1.00 97.94 131 GLY A C 1
ATOM 1003 O O . GLY A 1 131 ? -9.655 17.960 -2.737 1.00 97.94 131 GLY A O 1
ATOM 1004 N N . GLU A 1 132 ? -8.570 16.541 -4.094 1.00 96.94 132 GLU A N 1
ATOM 1005 C CA . GLU A 1 132 ? -7.971 17.575 -4.940 1.00 96.94 132 GLU A CA 1
ATOM 1006 C C . GLU A 1 132 ? -8.963 18.309 -5.868 1.00 96.94 132 GLU A C 1
ATOM 1008 O O . GLU A 1 132 ? -8.616 19.349 -6.435 1.00 96.94 132 GLU A O 1
ATOM 1013 N N . MET A 1 133 ? -10.195 17.814 -6.046 1.00 97.38 133 MET A N 1
ATOM 1014 C CA . MET A 1 133 ? -11.212 18.473 -6.875 1.00 97.38 133 MET A CA 1
ATOM 1015 C C . MET A 1 133 ? -11.977 19.549 -6.094 1.00 97.38 133 MET A C 1
ATOM 1017 O O . MET A 1 133 ? -12.511 19.322 -5.007 1.00 97.38 133 MET A O 1
ATOM 1021 N N . GLU A 1 134 ? -12.086 20.741 -6.687 1.00 96.75 134 GLU A N 1
ATOM 1022 C CA . GLU A 1 134 ? -12.756 21.889 -6.070 1.00 96.75 134 GLU A CA 1
ATOM 1023 C C . GLU A 1 134 ? -14.220 21.576 -5.708 1.00 96.75 134 GLU A C 1
ATOM 1025 O O . GLU A 1 134 ? -15.041 21.257 -6.566 1.00 96.75 134 GLU A O 1
ATOM 1030 N N . GLY A 1 135 ? -14.559 21.717 -4.423 1.00 96.94 135 GLY A N 1
ATOM 1031 C CA . GLY A 1 135 ? -15.915 21.489 -3.914 1.00 96.94 135 GLY A CA 1
ATOM 1032 C C . GLY A 1 135 ? -16.265 20.024 -3.639 1.00 96.94 135 GLY A C 1
ATOM 1033 O O . GLY A 1 135 ? -17.379 19.756 -3.188 1.00 96.94 135 GLY A O 1
ATOM 1034 N N . GLU A 1 136 ? -15.330 19.095 -3.847 1.00 97.50 136 GLU A N 1
ATOM 1035 C CA . GLU A 1 136 ? -15.508 17.670 -3.577 1.00 97.50 136 GLU A CA 1
ATOM 1036 C C . GLU A 1 136 ? -14.406 17.147 -2.646 1.00 97.50 136 GLU A C 1
ATOM 1038 O O . GLU A 1 136 ? -13.441 16.542 -3.118 1.00 97.50 136 GLU A O 1
ATOM 1043 N N . PRO A 1 137 ? -14.530 17.354 -1.320 1.00 97.88 137 PRO A N 1
ATOM 1044 C CA . PRO A 1 137 ? -13.557 16.826 -0.372 1.00 97.88 137 PRO A CA 1
ATOM 1045 C C . PRO A 1 137 ? -13.541 15.294 -0.397 1.00 97.88 137 PRO A C 1
ATOM 1047 O O . PRO A 1 137 ? -14.536 14.640 -0.752 1.00 97.88 137 PRO A O 1
ATOM 1050 N N . SER A 1 138 ? -12.406 14.726 0.010 1.00 98.69 138 SER A N 1
ATOM 1051 C CA . SER A 1 138 ? -12.301 13.290 0.237 1.00 98.69 138 SER A CA 1
ATOM 1052 C C . SER A 1 138 ? -13.244 12.855 1.354 1.00 98.69 138 SER A C 1
ATOM 1054 O O . SER A 1 138 ? -13.404 13.537 2.367 1.00 98.69 138 SER A O 1
ATOM 1056 N N . ARG A 1 139 ? -13.867 11.693 1.174 1.00 98.75 139 ARG A N 1
ATOM 1057 C CA . ARG A 1 139 ? -14.681 11.031 2.197 1.00 98.75 139 ARG A CA 1
ATOM 1058 C C . ARG A 1 139 ? -13.868 10.057 3.045 1.00 98.75 139 ARG A C 1
ATOM 1060 O O . ARG A 1 139 ? -14.444 9.466 3.953 1.00 98.75 139 ARG A O 1
ATOM 1067 N N . THR A 1 140 ? -12.572 9.889 2.769 1.00 98.88 140 THR A N 1
ATOM 1068 C CA . THR A 1 140 ? -11.694 9.007 3.541 1.00 98.88 140 THR A CA 1
ATOM 1069 C C . THR A 1 140 ? -11.650 9.483 4.990 1.00 98.88 140 THR A C 1
ATOM 1071 O O . THR A 1 140 ? -11.134 10.567 5.278 1.00 98.88 140 THR A O 1
ATOM 1074 N N . ALA A 1 141 ? -12.230 8.701 5.899 1.00 98.94 141 ALA A N 1
ATOM 1075 C CA . ALA A 1 141 ? -12.390 9.077 7.296 1.00 98.94 141 ALA A CA 1
ATOM 1076 C C . ALA A 1 141 ? -12.646 7.863 8.194 1.00 98.94 141 ALA A C 1
ATOM 1078 O O . ALA A 1 141 ? -13.229 6.864 7.772 1.00 98.94 141 ALA A O 1
ATOM 1079 N N . GLY A 1 142 ? -12.256 7.985 9.460 1.00 98.81 142 GLY A N 1
ATOM 1080 C CA . GLY A 1 142 ? -12.432 6.940 10.462 1.00 98.81 142 GLY A CA 1
ATOM 1081 C C . GLY A 1 142 ? -11.265 6.880 11.433 1.00 98.81 142 GLY A C 1
ATOM 1082 O O . GLY A 1 142 ? -10.576 7.876 11.663 1.00 98.81 142 GLY A O 1
ATOM 1083 N N . THR A 1 143 ? -11.054 5.707 12.015 1.00 98.81 143 THR A N 1
ATOM 1084 C CA . THR A 1 143 ? -9.977 5.473 12.972 1.00 98.81 143 THR A CA 1
ATOM 1085 C C . THR A 1 143 ? -9.252 4.189 12.616 1.00 98.81 143 THR A C 1
ATOM 1087 O O . THR A 1 143 ? -9.835 3.107 12.664 1.00 98.81 143 THR A O 1
ATOM 1090 N N . ILE A 1 144 ? -7.963 4.306 12.317 1.00 98.56 144 ILE A N 1
ATOM 1091 C CA . ILE A 1 144 ? -7.104 3.174 12.000 1.00 98.56 144 ILE A CA 1
ATOM 1092 C C . ILE A 1 144 ? -6.318 2.777 13.259 1.00 98.56 144 ILE A C 1
ATOM 1094 O O . ILE A 1 144 ? -5.518 3.570 13.761 1.00 98.56 144 ILE A O 1
ATOM 1098 N N . PRO A 1 145 ? -6.529 1.572 13.808 1.00 98.38 145 PRO A N 1
ATOM 1099 C CA . PRO A 1 145 ? -5.725 1.043 14.902 1.00 98.38 145 PRO A CA 1
ATOM 1100 C C . PRO A 1 145 ? -4.365 0.546 14.391 1.00 98.38 145 PRO A C 1
ATOM 1102 O O . PRO A 1 145 ? -4.290 -0.167 13.395 1.00 98.38 145 PRO A O 1
ATOM 1105 N N . VAL A 1 146 ? -3.286 0.890 15.086 1.00 97.19 146 VAL A N 1
ATOM 1106 C CA . VAL A 1 146 ? -1.892 0.642 14.694 1.00 97.19 146 VAL A CA 1
ATOM 1107 C C . VAL A 1 146 ? -1.126 0.103 15.902 1.00 97.19 146 VAL A C 1
ATOM 1109 O O . VAL A 1 146 ? -1.221 0.658 16.993 1.00 97.19 146 VAL A O 1
ATOM 1112 N N . MET A 1 147 ? -0.356 -0.971 15.723 1.00 95.94 147 MET A N 1
ATOM 1113 C CA . MET A 1 147 ? 0.529 -1.495 16.773 1.00 95.94 147 MET A CA 1
ATOM 1114 C C . MET A 1 147 ? 1.922 -0.885 16.653 1.00 95.94 147 MET A C 1
ATOM 1116 O O . MET A 1 147 ? 2.688 -1.302 15.794 1.00 95.94 147 MET A O 1
ATOM 1120 N N . LEU A 1 148 ? 2.284 0.059 17.517 1.00 95.00 148 LEU A N 1
ATOM 1121 C CA . LEU A 1 148 ? 3.648 0.584 17.589 1.00 95.00 148 LEU A CA 1
ATOM 1122 C C . LEU A 1 148 ? 4.426 -0.199 18.649 1.00 95.00 148 LEU A C 1
ATOM 1124 O O . LEU A 1 148 ? 4.269 0.023 19.848 1.00 95.00 148 LEU A O 1
ATOM 1128 N N . GLY A 1 149 ? 5.230 -1.167 18.203 1.00 91.12 149 GLY A N 1
ATOM 1129 C CA . GLY A 1 149 ? 5.802 -2.162 19.110 1.00 91.12 149 GLY A CA 1
ATOM 1130 C C . GLY A 1 149 ? 4.690 -3.003 19.742 1.00 91.12 149 GLY A C 1
ATOM 1131 O O . GLY A 1 149 ? 3.911 -3.629 19.027 1.00 91.12 149 GLY A O 1
ATOM 1132 N N . ASP A 1 150 ? 4.604 -2.987 21.072 1.00 92.38 150 ASP A N 1
ATOM 1133 C CA . ASP A 1 150 ? 3.557 -3.685 21.832 1.00 92.38 150 ASP A CA 1
ATOM 1134 C C . ASP A 1 150 ? 2.365 -2.774 22.198 1.00 92.38 150 ASP A C 1
ATOM 1136 O O . ASP A 1 150 ? 1.418 -3.226 22.845 1.00 92.38 150 ASP A O 1
ATOM 1140 N N . GLU A 1 151 ? 2.378 -1.503 21.782 1.00 97.19 151 GLU A N 1
ATOM 1141 C CA . GLU A 1 151 ? 1.359 -0.516 22.147 1.00 97.19 151 GLU A CA 1
ATOM 1142 C C . GLU A 1 151 ? 0.337 -0.296 21.027 1.00 97.19 151 GLU A C 1
ATO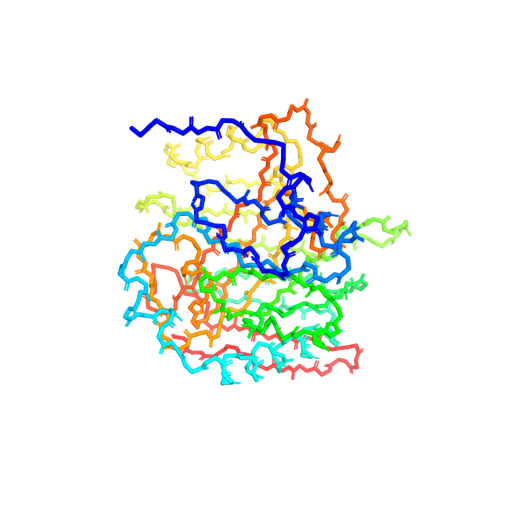M 1144 O O . GLU A 1 151 ? 0.686 -0.018 19.877 1.00 97.19 151 GLU A O 1
ATOM 1149 N N . LEU A 1 152 ? -0.949 -0.368 21.381 1.00 97.56 152 LEU A N 1
ATOM 1150 C CA . LEU A 1 152 ? -2.047 -0.013 20.485 1.00 97.56 152 LEU A CA 1
ATOM 1151 C C . LEU A 1 152 ? -2.228 1.508 20.462 1.00 97.56 152 LEU A C 1
ATOM 1153 O O . LEU A 1 152 ? -2.599 2.122 21.463 1.00 97.56 152 LEU A O 1
ATOM 1157 N N . VAL A 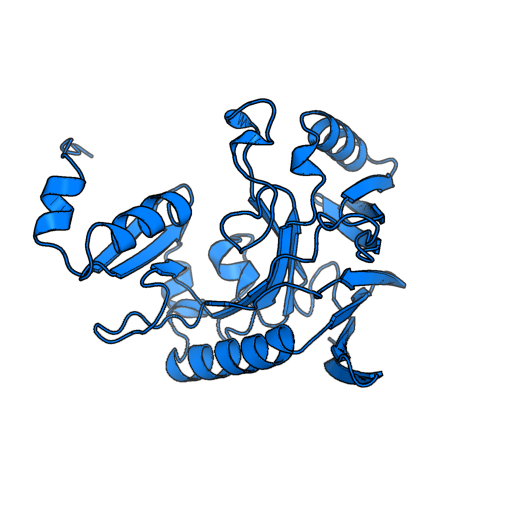1 153 ? -2.041 2.094 19.288 1.00 98.38 153 VAL A N 1
ATOM 1158 C CA . VAL A 1 153 ? -2.232 3.516 19.004 1.00 98.38 153 VAL A CA 1
ATOM 1159 C C . VAL A 1 153 ? -3.313 3.662 17.937 1.00 98.38 153 VAL A C 1
ATOM 1161 O O . VAL A 1 153 ? -3.461 2.797 17.080 1.00 98.38 153 VAL A O 1
ATOM 1164 N N . LEU A 1 154 ? -4.104 4.733 17.982 1.00 98.69 154 LEU A N 1
ATOM 1165 C CA . LEU A 1 154 ? -5.158 4.965 16.994 1.00 98.69 154 LEU A CA 1
ATOM 1166 C C . LEU A 1 154 ? -4.849 6.215 16.169 1.00 98.69 154 LEU A C 1
ATOM 1168 O O . LEU A 1 154 ? -4.641 7.290 16.728 1.00 98.69 154 LEU A O 1
ATOM 1172 N N . ALA A 1 155 ? -4.857 6.092 14.847 1.00 98.62 155 ALA A N 1
ATOM 1173 C CA . ALA A 1 155 ? -4.769 7.213 13.922 1.00 98.62 155 ALA A CA 1
ATOM 1174 C C . ALA A 1 155 ? -6.182 7.627 13.499 1.00 98.62 155 ALA A C 1
ATOM 1176 O O . ALA A 1 155 ? -6.888 6.870 12.834 1.00 98.62 155 ALA A O 1
ATOM 1177 N N . LYS A 1 156 ? -6.612 8.824 13.895 1.00 98.88 156 LYS A N 1
ATOM 1178 C CA . LYS A 1 156 ? -7.876 9.405 13.443 1.00 98.88 156 LYS A CA 1
ATOM 1179 C C . LYS A 1 1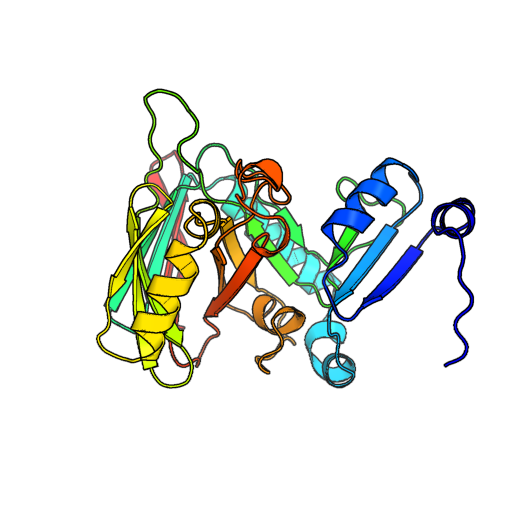56 ? -7.662 10.084 12.097 1.00 98.88 156 LYS A C 1
ATOM 1181 O O . LYS A 1 156 ? -6.771 10.928 11.968 1.00 98.88 156 LYS A O 1
ATOM 1186 N N . VAL A 1 157 ? -8.509 9.750 11.133 1.00 98.94 157 VAL A N 1
ATOM 1187 C CA . VAL A 1 157 ? -8.443 10.250 9.763 1.00 98.94 157 VAL A CA 1
ATOM 1188 C C . VAL A 1 157 ? -9.693 11.058 9.440 1.00 98.94 157 VAL A C 1
ATOM 1190 O O . VAL A 1 157 ? -10.812 10.617 9.704 1.00 98.94 157 VAL A O 1
ATOM 1193 N N . GLU A 1 158 ? -9.498 12.237 8.857 1.00 98.88 158 GLU A N 1
ATOM 1194 C CA . GLU A 1 158 ? -10.554 13.082 8.297 1.00 98.88 158 GLU A CA 1
ATOM 1195 C C . GLU A 1 158 ? -10.064 13.639 6.955 1.00 98.88 158 GLU A C 1
ATOM 1197 O O . GLU A 1 158 ? -8.923 14.089 6.859 1.00 98.88 158 GLU A O 1
ATOM 1202 N N . GLU A 1 159 ? -1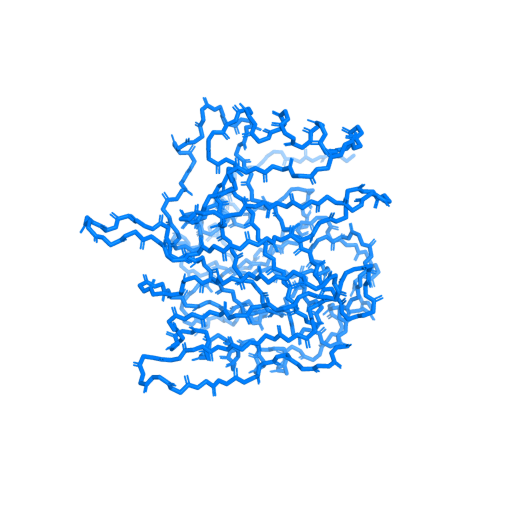0.909 13.586 5.921 1.00 98.62 159 GLU A N 1
ATOM 1203 C CA . GLU A 1 159 ? -10.613 14.103 4.574 1.00 98.62 159 GLU A CA 1
ATOM 1204 C C . GLU A 1 159 ? -9.245 13.631 4.032 1.00 98.62 159 GLU A C 1
ATOM 1206 O O . GLU A 1 159 ? -8.425 14.426 3.583 1.00 98.62 159 GLU A O 1
ATOM 1211 N N . ASN A 1 160 ? -8.988 12.318 4.103 1.00 98.81 160 ASN A N 1
ATOM 1212 C CA . ASN A 1 160 ? -7.740 11.662 3.674 1.00 98.81 160 ASN A CA 1
ATOM 1213 C C . ASN A 1 160 ? -6.471 12.036 4.460 1.00 98.81 160 ASN A C 1
ATOM 1215 O O . ASN A 1 160 ? -5.358 11.735 4.026 1.00 98.81 160 ASN A O 1
ATOM 1219 N N . ARG A 1 161 ? -6.607 12.678 5.624 1.00 98.75 161 ARG A N 1
ATOM 1220 C CA . ARG A 1 161 ? -5.462 13.097 6.438 1.00 98.75 161 ARG A CA 1
ATOM 1221 C C . ARG A 1 161 ? -5.529 12.535 7.845 1.00 98.75 161 ARG A C 1
ATOM 1223 O O . ARG A 1 161 ? -6.568 12.596 8.497 1.00 98.75 161 ARG A O 1
ATOM 1230 N N . ILE A 1 162 ? -4.395 12.062 8.356 1.00 98.81 162 ILE A N 1
ATOM 1231 C CA . ILE A 1 162 ? -4.225 11.751 9.776 1.00 98.81 162 ILE A CA 1
ATOM 1232 C C . ILE A 1 162 ? -4.246 13.073 10.551 1.00 98.81 162 ILE A C 1
ATOM 1234 O O . ILE A 1 162 ? -3.283 13.850 10.545 1.00 98.81 162 ILE A O 1
ATOM 1238 N N . VAL A 1 163 ? -5.362 13.341 11.226 1.00 98.62 163 VAL A N 1
ATOM 1239 C CA . VAL A 1 163 ? -5.580 14.582 11.982 1.00 98.62 163 VAL A CA 1
ATOM 1240 C C . VAL A 1 163 ? -5.167 14.449 13.443 1.00 98.62 163 VAL A C 1
ATOM 1242 O O . VAL A 1 163 ? -4.740 15.428 14.055 1.00 98.62 163 VAL A O 1
ATOM 1245 N N . GLU A 1 164 ? -5.225 13.241 14.002 1.00 98.44 164 GLU A N 1
ATOM 1246 C CA . GLU A 1 164 ? -4.904 12.986 15.405 1.00 98.44 164 GLU A CA 1
ATOM 1247 C C . GLU A 1 164 ? -4.309 11.588 15.590 1.00 98.44 164 GLU A C 1
ATOM 1249 O O . GLU A 1 164 ? -4.730 10.628 14.950 1.00 98.44 164 GLU A O 1
ATOM 1254 N N . VAL A 1 165 ? -3.351 11.473 16.508 1.00 98.56 165 VAL A N 1
ATOM 1255 C CA . VAL A 1 165 ? -2.851 10.190 17.012 1.00 98.56 165 VAL A CA 1
ATOM 1256 C C . VAL A 1 165 ? -3.272 10.074 18.472 1.00 98.56 165 VAL A C 1
ATOM 1258 O O . VAL A 1 165 ? -2.789 10.822 19.332 1.00 98.56 165 VAL A O 1
ATOM 1261 N N . ILE A 1 166 ? -4.183 9.145 18.741 1.00 98.44 166 ILE A N 1
ATOM 1262 C CA . ILE A 1 166 ? -4.812 8.914 20.038 1.00 98.44 166 ILE A CA 1
ATOM 1263 C C . ILE A 1 166 ? -4.057 7.792 20.756 1.00 98.44 166 ILE A C 1
ATOM 1265 O O . ILE A 1 166 ? -3.879 6.694 20.231 1.00 98.44 166 ILE A O 1
ATOM 1269 N N . GLY A 1 167 ? -3.620 8.087 21.978 1.00 96.88 167 GLY A N 1
ATOM 1270 C CA . GLY A 1 167 ? -2.827 7.195 22.820 1.00 96.88 167 GLY A CA 1
ATOM 1271 C C . GLY A 1 167 ? -1.931 7.995 23.766 1.00 96.88 167 GLY A C 1
ATOM 1272 O O . GLY A 1 167 ? -1.445 9.074 23.411 1.00 96.88 167 GLY A O 1
ATOM 1273 N N . GLU A 1 168 ? -1.726 7.481 24.977 1.00 96.50 168 GLU A N 1
ATOM 1274 C CA . GLU A 1 168 ? -0.922 8.138 26.023 1.00 96.50 168 GLU A CA 1
ATOM 1275 C C . GLU A 1 168 ? 0.494 7.551 26.161 1.00 96.50 168 GLU A C 1
ATOM 1277 O O . GLU A 1 168 ? 1.288 8.054 26.957 1.00 96.50 168 GLU A O 1
ATOM 1282 N N . SER A 1 169 ? 0.824 6.507 25.394 1.00 97.50 169 SER A N 1
ATOM 1283 C CA . SER A 1 169 ? 2.136 5.861 25.435 1.00 97.50 169 SER A CA 1
ATOM 1284 C C . SER A 1 169 ? 3.248 6.755 24.853 1.00 97.50 169 SER A C 1
ATOM 1286 O O . SER A 1 169 ? 2.964 7.676 24.072 1.00 97.50 169 SER A O 1
ATOM 1288 N N . PRO A 1 170 ? 4.524 6.510 25.214 1.00 97.94 170 PRO A N 1
ATOM 1289 C CA . PRO A 1 170 ? 5.670 7.137 24.554 1.00 97.94 170 PRO A CA 1
ATOM 1290 C C . PRO A 1 170 ? 5.643 6.971 23.029 1.00 97.94 170 PRO A C 1
ATOM 1292 O O . PRO A 1 170 ? 5.872 7.937 22.311 1.00 97.94 170 PRO A O 1
ATOM 1295 N N . GLU A 1 171 ? 5.256 5.799 22.536 1.00 97.88 171 GLU A N 1
ATOM 1296 C CA . GLU A 1 171 ? 5.152 5.464 21.116 1.00 97.88 171 GLU A CA 1
ATOM 1297 C C . GLU A 1 171 ? 4.107 6.341 20.410 1.00 97.88 171 GLU A C 1
ATOM 1299 O O . GLU A 1 171 ? 4.346 6.852 19.316 1.00 97.88 171 GLU A O 1
ATOM 1304 N N . ALA A 1 172 ? 2.964 6.600 21.056 1.00 98.06 172 ALA A N 1
ATOM 1305 C CA . ALA A 1 172 ? 1.969 7.534 20.535 1.00 98.06 172 ALA A CA 1
ATOM 1306 C C . ALA A 1 172 ? 2.496 8.981 20.503 1.00 98.06 172 ALA A C 1
ATOM 1308 O O . ALA A 1 172 ? 2.129 9.756 19.619 1.00 98.06 172 ALA A O 1
ATOM 1309 N N . ALA A 1 173 ? 3.340 9.372 21.465 1.00 98.19 173 ALA A N 1
ATOM 1310 C CA . ALA A 1 173 ? 3.977 10.688 21.466 1.00 98.19 173 AL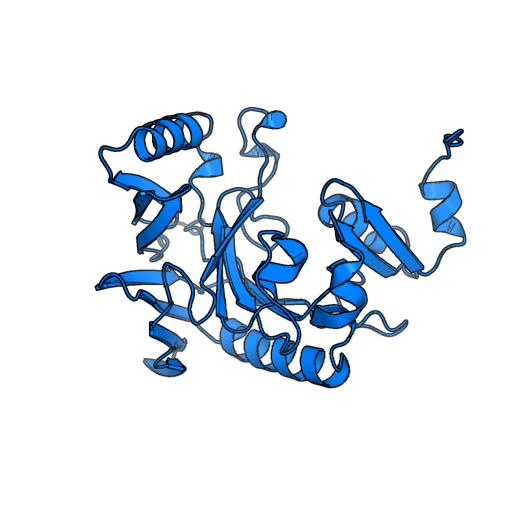A A CA 1
ATOM 1311 C C . ALA A 1 173 ? 5.007 10.820 20.338 1.00 98.19 173 ALA A C 1
ATOM 1313 O O . ALA A 1 173 ? 4.958 11.805 19.605 1.00 98.19 173 ALA A O 1
ATOM 1314 N N . GLU A 1 174 ? 5.853 9.810 20.142 1.00 98.00 174 GLU A N 1
ATOM 1315 C CA . GLU A 1 174 ? 6.817 9.753 19.040 1.00 98.00 174 GLU A CA 1
ATOM 1316 C C . GLU A 1 174 ? 6.114 9.792 17.677 1.00 98.00 174 GLU A C 1
ATOM 1318 O O . GLU A 1 174 ? 6.516 10.553 16.803 1.00 98.00 174 GLU A O 1
ATOM 1323 N N . ALA A 1 175 ? 5.005 9.065 17.507 1.00 97.88 175 ALA A N 1
ATOM 1324 C CA . ALA A 1 175 ? 4.210 9.122 16.281 1.00 97.88 175 ALA A CA 1
ATOM 1325 C C . ALA A 1 175 ? 3.608 10.517 16.021 1.00 97.88 175 ALA A C 1
ATOM 1327 O O . ALA A 1 175 ? 3.582 10.973 14.877 1.00 97.88 175 ALA A O 1
ATOM 1328 N N . ARG A 1 176 ? 3.163 11.237 17.065 1.00 98.38 176 ARG A N 1
ATOM 1329 C CA . ARG A 1 176 ? 2.711 12.637 16.929 1.00 98.38 176 ARG A CA 1
ATOM 1330 C C . ARG A 1 176 ? 3.838 13.562 16.496 1.00 98.38 176 ARG A C 1
ATOM 1332 O O . ARG A 1 176 ? 3.608 14.419 15.648 1.00 98.38 176 ARG A O 1
ATOM 1339 N N . GLU A 1 177 ? 5.016 13.415 17.097 1.00 98.12 177 GLU A N 1
ATOM 1340 C CA . GLU A 1 177 ? 6.197 14.198 16.730 1.00 98.12 177 GLU A CA 1
ATOM 1341 C C . GLU A 1 177 ? 6.606 13.909 15.286 1.00 98.12 177 GLU A C 1
ATOM 1343 O O . GLU A 1 177 ? 6.821 14.846 14.522 1.00 98.12 177 GLU A O 1
ATOM 1348 N N . TYR A 1 178 ? 6.601 12.636 14.889 1.00 97.62 178 TYR A N 1
ATOM 1349 C CA . TYR A 1 178 ? 6.920 12.192 13.538 1.00 97.62 178 TYR A CA 1
ATOM 1350 C C . TYR A 1 178 ? 5.987 12.802 12.482 1.00 97.62 178 TYR A C 1
ATOM 1352 O O . TYR A 1 178 ? 6.444 13.469 11.559 1.00 97.62 178 TYR A O 1
ATOM 1360 N N . LEU A 1 179 ? 4.668 12.682 12.662 1.00 97.69 179 LEU A N 1
ATOM 1361 C CA . LEU A 1 179 ? 3.676 13.278 11.753 1.00 97.69 179 LEU A CA 1
ATOM 1362 C C . LEU A 1 179 ? 3.629 14.816 11.808 1.00 97.69 179 LEU A C 1
ATOM 1364 O O . LEU A 1 179 ? 2.940 15.445 11.006 1.00 97.69 179 LEU A O 1
ATOM 1368 N N . ALA A 1 180 ? 4.284 15.448 12.786 1.00 97.50 180 ALA A N 1
ATOM 1369 C CA . ALA A 1 180 ? 4.430 16.901 12.856 1.00 97.50 180 ALA A CA 1
ATOM 1370 C C . ALA A 1 180 ? 5.695 17.408 12.145 1.00 97.50 180 ALA A C 1
ATOM 1372 O O . ALA A 1 180 ? 5.844 18.620 11.987 1.00 97.50 180 ALA A O 1
ATOM 1373 N N . MET A 1 181 ? 6.595 16.512 11.720 1.00 97.44 181 MET A N 1
ATOM 1374 C CA . MET A 1 181 ? 7.782 16.882 10.942 1.00 97.44 181 MET A CA 1
ATOM 1375 C C . MET A 1 181 ? 7.415 17.366 9.540 1.00 97.44 181 MET A C 1
ATOM 1377 O O . MET A 1 181 ? 8.113 18.223 9.001 1.00 97.44 181 MET A O 1
ATOM 1381 N N . ASP A 1 182 ? 6.336 16.831 8.964 1.00 98.12 182 ASP A N 1
ATOM 1382 C CA . ASP A 1 182 ? 5.908 17.146 7.607 1.00 98.12 182 ASP A CA 1
ATOM 1383 C C . ASP A 1 182 ? 4.400 16.940 7.416 1.00 98.12 182 ASP A C 1
ATOM 1385 O O . ASP A 1 182 ? 3.837 15.937 7.855 1.00 98.12 182 ASP A O 1
ATOM 1389 N N . GLU A 1 183 ? 3.741 17.864 6.719 1.00 97.38 183 GLU A N 1
ATOM 1390 C CA . GLU A 1 183 ? 2.315 17.740 6.407 1.00 97.38 183 GLU A CA 1
ATOM 1391 C C . GLU A 1 183 ? 2.045 16.639 5.371 1.00 97.38 183 GLU A C 1
ATOM 1393 O O . GLU A 1 183 ? 0.953 16.061 5.380 1.00 97.38 183 GLU A O 1
ATOM 1398 N N . ALA A 1 184 ? 3.009 16.317 4.504 1.00 98.19 184 ALA A N 1
ATOM 1399 C CA . ALA A 1 184 ? 2.865 15.249 3.517 1.00 98.19 184 ALA A CA 1
ATOM 1400 C C . ALA A 1 184 ? 2.772 13.859 4.175 1.00 98.19 184 ALA A C 1
ATOM 1402 O O . ALA A 1 184 ? 2.025 13.004 3.704 1.00 98.19 184 ALA A O 1
ATOM 1403 N N . LEU A 1 185 ? 3.413 13.657 5.337 1.00 98.25 185 LEU A N 1
ATOM 1404 C CA . LEU A 1 185 ? 3.347 12.401 6.105 1.00 98.25 185 LEU A CA 1
ATOM 1405 C C . LEU A 1 185 ? 1.942 12.083 6.638 1.00 98.25 185 LEU A C 1
ATOM 1407 O O . LEU A 1 185 ? 1.681 10.969 7.075 1.00 98.25 185 LEU A O 1
ATOM 1411 N N . ARG A 1 186 ? 1.018 13.046 6.632 1.00 98.50 186 ARG A N 1
ATOM 1412 C CA . ARG A 1 186 ? -0.354 12.830 7.112 1.00 98.50 186 ARG A CA 1
ATOM 1413 C C . ARG A 1 186 ? -1.281 12.263 6.046 1.00 98.50 186 ARG A C 1
ATOM 1415 O O . ARG A 1 186 ? -2.407 11.923 6.388 1.00 98.50 186 ARG A O 1
ATOM 1422 N N . ASN A 1 187 ? -0.859 12.204 4.789 1.00 98.81 187 ASN A N 1
ATOM 1423 C CA . ASN A 1 187 ? -1.683 11.719 3.688 1.00 98.81 187 ASN A CA 1
ATOM 1424 C C . ASN A 1 187 ? -1.912 10.207 3.781 1.00 98.81 187 ASN A C 1
ATOM 1426 O O . ASN A 1 187 ? -0.947 9.480 3.990 1.00 98.81 187 ASN A O 1
ATOM 1430 N N . ILE A 1 188 ? -3.141 9.728 3.583 1.00 98.81 188 ILE A N 1
ATOM 1431 C CA . ILE A 1 188 ? -3.388 8.299 3.342 1.00 98.81 188 ILE A CA 1
ATOM 1432 C C . ILE A 1 188 ? -3.051 8.005 1.879 1.00 98.81 188 ILE A C 1
ATOM 1434 O O . ILE A 1 188 ? -3.699 8.530 0.976 1.00 98.81 188 ILE A O 1
ATOM 1438 N N . ALA A 1 189 ? -2.024 7.189 1.662 1.00 98.50 189 ALA A N 1
ATOM 1439 C CA . ALA A 1 189 ? -1.365 7.028 0.372 1.00 98.50 189 ALA A CA 1
ATOM 1440 C C . ALA A 1 189 ? -1.781 5.765 -0.388 1.00 98.50 189 ALA A C 1
ATOM 1442 O O . ALA A 1 189 ? -1.689 5.745 -1.612 1.00 98.50 189 ALA A O 1
ATOM 1443 N N . GLU A 1 190 ? -2.237 4.725 0.312 1.00 98.62 190 GLU A N 1
ATOM 1444 C CA . GLU A 1 190 ? -2.581 3.443 -0.305 1.00 98.62 190 GLU A CA 1
ATOM 1445 C C . GLU A 1 190 ? -3.642 2.691 0.496 1.00 98.62 190 GLU A C 1
ATOM 1447 O O . GLU A 1 190 ? -3.628 2.698 1.728 1.00 98.62 190 GLU A O 1
ATOM 1452 N N . LEU A 1 191 ? -4.531 2.010 -0.225 1.00 98.69 191 LEU A N 1
ATOM 1453 C CA . LEU A 1 191 ? -5.249 0.825 0.228 1.00 98.69 191 LEU A CA 1
ATOM 1454 C C . LEU A 1 191 ? -4.778 -0.359 -0.624 1.00 98.69 191 LEU A C 1
ATOM 1456 O O . LEU A 1 191 ? -4.944 -0.336 -1.845 1.00 98.69 191 LEU A O 1
ATOM 1460 N N . GLY A 1 192 ? -4.248 -1.394 0.022 1.00 98.19 192 GLY A N 1
ATOM 1461 C CA . GLY A 1 192 ? -3.717 -2.583 -0.631 1.00 98.19 192 GLY A CA 1
ATOM 1462 C C . GLY A 1 192 ? -4.342 -3.877 -0.113 1.00 98.19 192 GLY A C 1
ATOM 1463 O O . GLY A 1 192 ? -4.742 -3.989 1.048 1.00 98.19 192 GLY A O 1
ATOM 1464 N N . LEU A 1 193 ? -4.473 -4.856 -1.006 1.00 98.19 193 LEU A N 1
ATOM 1465 C CA . LEU A 1 193 ? -5.053 -6.174 -0.760 1.00 98.19 193 LEU A CA 1
ATOM 1466 C C . LEU A 1 193 ? -4.084 -7.265 -1.210 1.00 98.19 193 LEU A C 1
ATOM 1468 O O . LEU A 1 193 ? -4.051 -7.635 -2.390 1.00 98.19 193 LEU A O 1
ATOM 1472 N N . GLY A 1 194 ? -3.321 -7.807 -0.265 1.00 97.56 194 GLY A N 1
ATOM 1473 C CA . GLY A 1 194 ? -2.416 -8.920 -0.512 1.00 97.56 194 GLY A CA 1
ATOM 1474 C C . GLY A 1 194 ? -3.160 -10.231 -0.801 1.00 97.56 194 GLY A C 1
ATOM 1475 O O . GLY A 1 194 ? -4.241 -10.520 -0.273 1.00 97.56 194 GLY A O 1
ATOM 1476 N N . CYS A 1 195 ? -2.598 -11.043 -1.696 1.00 97.25 195 CYS A N 1
ATOM 1477 C CA . CYS A 1 195 ? -3.225 -12.260 -2.208 1.00 97.25 195 CYS A CA 1
ATOM 1478 C C . CYS A 1 195 ? -2.255 -13.416 -2.529 1.00 97.25 195 CYS A C 1
ATOM 1480 O O . CYS A 1 195 ? -2.655 -14.420 -3.137 1.00 97.25 195 CYS A O 1
ATOM 1482 N N . ASN A 1 196 ? -0.994 -13.316 -2.101 1.00 97.94 196 ASN A N 1
ATOM 1483 C CA . ASN A 1 196 ? -0.005 -14.378 -2.239 1.00 97.94 196 ASN A CA 1
ATOM 1484 C C . ASN A 1 196 ? -0.185 -15.431 -1.131 1.00 97.94 196 ASN A C 1
ATOM 1486 O O . ASN A 1 196 ? 0.134 -15.226 0.037 1.00 97.94 196 ASN A O 1
ATOM 1490 N N . ASP A 1 197 ? -0.654 -16.617 -1.509 1.00 95.44 197 ASP A N 1
ATOM 1491 C CA . ASP A 1 197 ? -0.959 -17.730 -0.601 1.00 95.44 197 ASP A CA 1
ATOM 1492 C C . ASP A 1 197 ? 0.269 -18.413 0.024 1.00 95.44 197 ASP A C 1
ATOM 1494 O O . ASP A 1 197 ? 0.123 -19.300 0.872 1.00 95.44 197 ASP A O 1
ATOM 1498 N N . LYS A 1 198 ? 1.481 -18.021 -0.379 1.00 97.50 198 LYS A N 1
ATOM 1499 C CA . LYS A 1 198 ? 2.729 -18.463 0.249 1.00 97.50 198 LYS A CA 1
ATOM 1500 C C . LYS A 1 198 ? 3.428 -17.378 1.054 1.00 97.50 198 LYS A C 1
ATOM 1502 O O . LYS A 1 198 ? 4.397 -17.723 1.730 1.00 97.50 198 LYS A O 1
ATOM 1507 N N . ALA A 1 199 ? 2.977 -16.128 0.980 1.00 97.25 199 ALA A N 1
ATOM 1508 C CA . ALA A 1 199 ? 3.531 -15.057 1.790 1.00 97.25 199 ALA A CA 1
ATOM 1509 C C . ALA A 1 199 ? 3.235 -15.292 3.273 1.00 97.25 199 ALA A C 1
ATOM 1511 O O . ALA A 1 199 ? 2.199 -15.853 3.646 1.00 97.25 199 ALA A O 1
ATOM 1512 N N . ILE A 1 200 ? 4.176 -14.883 4.116 1.00 95.31 200 ILE A N 1
ATOM 1513 C CA . ILE A 1 200 ? 4.071 -14.974 5.569 1.00 95.31 200 ILE A CA 1
ATOM 1514 C C . ILE A 1 200 ? 4.591 -13.694 6.208 1.00 95.31 200 ILE A C 1
ATOM 1516 O O . ILE A 1 200 ? 5.508 -13.065 5.697 1.00 95.31 200 ILE A O 1
ATOM 1520 N N . VAL A 1 201 ? 4.044 -13.363 7.372 1.00 94.19 201 VAL A N 1
ATOM 1521 C CA . VAL A 1 201 ? 4.457 -12.184 8.131 1.00 94.19 201 VAL A CA 1
ATOM 1522 C C . VAL A 1 201 ? 5.756 -12.486 8.869 1.00 94.19 201 VAL A C 1
ATOM 1524 O O . VAL A 1 201 ? 5.814 -13.407 9.690 1.00 94.19 201 VAL A O 1
ATOM 1527 N N . THR A 1 202 ? 6.800 -11.715 8.586 1.00 92.69 202 THR A N 1
ATOM 1528 C CA . THR A 1 202 ? 8.128 -11.855 9.203 1.00 92.69 202 THR A CA 1
ATOM 1529 C C . THR A 1 202 ? 8.687 -10.545 9.754 1.00 92.69 202 THR A C 1
ATOM 1531 O O . THR A 1 202 ? 9.765 -10.560 10.353 1.00 92.69 202 THR A O 1
ATOM 1534 N N . GLY A 1 203 ? 7.965 -9.433 9.591 1.00 91.38 203 GLY A N 1
ATOM 1535 C CA . GLY A 1 203 ? 8.463 -8.084 9.852 1.00 91.38 203 GLY A CA 1
ATOM 1536 C C . GLY A 1 203 ? 9.237 -7.506 8.665 1.00 91.38 203 GLY A C 1
ATOM 1537 O O . GLY A 1 203 ? 9.996 -6.554 8.839 1.00 91.38 203 GLY A O 1
ATOM 1538 N N . ASN A 1 204 ? 9.100 -8.101 7.477 1.00 93.56 204 ASN A N 1
ATOM 1539 C CA . ASN A 1 204 ? 9.682 -7.598 6.241 1.00 93.56 204 ASN A CA 1
ATOM 1540 C C . ASN A 1 204 ? 8.550 -7.187 5.304 1.00 93.56 204 ASN A C 1
ATOM 1542 O O . ASN A 1 204 ? 7.937 -8.044 4.670 1.00 93.56 204 ASN A O 1
ATOM 1546 N N . VAL A 1 205 ? 8.312 -5.877 5.221 1.00 93.00 205 VAL A N 1
ATOM 1547 C CA . VAL A 1 205 ? 7.179 -5.281 4.500 1.00 93.00 205 VAL A CA 1
ATOM 1548 C C . VAL A 1 205 ? 7.035 -5.823 3.075 1.00 93.00 205 VAL A C 1
ATOM 1550 O O . VAL A 1 205 ? 5.926 -6.175 2.699 1.00 93.00 205 VAL A O 1
ATOM 1553 N N . LEU A 1 206 ? 8.144 -6.043 2.348 1.00 94.94 206 LEU A N 1
ATOM 1554 C CA . LEU A 1 206 ? 8.119 -6.578 0.978 1.00 94.94 206 LEU A CA 1
ATOM 1555 C C . LEU A 1 206 ? 7.338 -7.900 0.849 1.00 94.94 206 LEU A C 1
ATOM 1557 O O . LEU A 1 206 ? 6.712 -8.149 -0.176 1.00 94.94 206 LEU A O 1
ATOM 1561 N N . GLU A 1 207 ? 7.428 -8.791 1.841 1.00 96.94 207 GLU A N 1
ATOM 1562 C CA . GLU A 1 207 ? 6.635 -10.028 1.854 1.00 96.94 207 GLU A CA 1
ATOM 1563 C C . GLU A 1 207 ? 5.337 -9.864 2.642 1.00 96.94 207 GLU A C 1
ATOM 1565 O O . GLU A 1 207 ? 4.312 -10.416 2.237 1.00 96.94 207 GLU A O 1
ATOM 1570 N N . ASP A 1 208 ? 5.382 -9.124 3.751 1.00 95.94 208 ASP A N 1
ATOM 1571 C CA . ASP A 1 208 ? 4.251 -8.966 4.655 1.00 95.94 208 ASP A CA 1
ATOM 1572 C C . ASP A 1 208 ? 3.050 -8.335 3.926 1.00 95.94 208 ASP A C 1
ATOM 1574 O O . ASP A 1 208 ? 1.942 -8.828 4.086 1.00 95.94 208 ASP A O 1
ATOM 1578 N N . GLU A 1 209 ? 3.248 -7.340 3.055 1.00 95.19 209 GLU A N 1
ATOM 1579 C CA . GLU A 1 209 ? 2.170 -6.699 2.274 1.00 95.19 209 GLU A CA 1
ATOM 1580 C C . GLU A 1 209 ? 1.494 -7.660 1.270 1.00 95.19 209 GLU A C 1
ATOM 1582 O O . GLU A 1 209 ? 0.338 -7.489 0.888 1.00 95.19 209 GLU A O 1
ATOM 1587 N N . LYS A 1 210 ? 2.170 -8.754 0.890 1.00 97.56 210 LYS A N 1
ATOM 1588 C CA . LYS A 1 210 ? 1.637 -9.738 -0.070 1.00 97.56 210 LYS A CA 1
ATOM 1589 C C . LYS A 1 210 ? 0.758 -10.799 0.584 1.00 97.56 210 LYS A C 1
ATOM 1591 O O . LYS A 1 210 ? 0.134 -11.591 -0.128 1.00 97.56 210 LYS A O 1
ATOM 1596 N N . VAL A 1 211 ? 0.723 -10.876 1.915 1.00 96.44 211 VAL A N 1
ATOM 1597 C CA . VAL A 1 211 ? -0.087 -11.871 2.635 1.00 96.44 211 VAL A CA 1
ATOM 1598 C C . VAL A 1 211 ? -1.572 -11.676 2.358 1.00 96.44 211 VAL A C 1
ATOM 1600 O O . VAL A 1 211 ? -2.033 -10.572 2.111 1.00 96.44 211 VAL A O 1
ATOM 1603 N N . MET A 1 212 ? -2.351 -12.755 2.442 1.00 94.44 212 MET A N 1
ATOM 1604 C CA . MET A 1 212 ? -3.810 -12.659 2.348 1.00 94.44 212 MET A CA 1
ATOM 1605 C C . MET A 1 212 ? -4.343 -11.704 3.430 1.00 94.44 212 MET A C 1
ATOM 1607 O O . MET A 1 212 ? -4.310 -12.046 4.617 1.00 94.44 212 MET A O 1
ATOM 1611 N N . GLY A 1 213 ? -4.843 -10.537 3.031 1.00 94.81 213 GLY A N 1
ATOM 1612 C CA . GLY A 1 213 ? -5.287 -9.514 3.970 1.00 94.81 213 GLY A CA 1
ATOM 1613 C C . GLY A 1 213 ? -5.334 -8.128 3.346 1.00 94.81 213 GLY A C 1
ATOM 1614 O O . GLY A 1 213 ? -5.456 -7.987 2.131 1.00 94.81 213 GLY A O 1
ATOM 1615 N N . MET A 1 214 ? -5.263 -7.121 4.209 1.00 96.56 214 MET A N 1
ATOM 1616 C CA . MET A 1 214 ? -5.255 -5.714 3.830 1.00 96.56 214 MET A CA 1
ATOM 1617 C C . MET A 1 214 ? -4.030 -5.032 4.430 1.00 96.56 214 MET A C 1
ATOM 1619 O O . MET A 1 214 ? -3.619 -5.343 5.550 1.00 96.56 214 MET A O 1
ATOM 1623 N N . HIS A 1 215 ? -3.477 -4.082 3.695 1.00 98.00 215 HIS A N 1
ATOM 1624 C CA . HIS A 1 215 ? -2.552 -3.086 4.206 1.00 98.00 215 HIS A CA 1
ATOM 1625 C C . HIS A 1 215 ? -2.984 -1.699 3.742 1.00 98.00 215 HIS A C 1
ATOM 1627 O O . HIS A 1 215 ? -3.835 -1.540 2.866 1.00 98.00 215 HIS A O 1
ATOM 1633 N N . TRP A 1 216 ? -2.426 -0.680 4.372 1.00 98.44 216 TRP A N 1
ATOM 1634 C CA . TRP A 1 216 ? -2.538 0.703 3.923 1.00 98.44 216 TRP A CA 1
ATOM 1635 C C . TRP A 1 216 ? -1.206 1.395 4.128 1.00 98.44 216 TRP A C 1
ATOM 1637 O O . TRP A 1 216 ? -0.402 0.942 4.941 1.00 98.44 216 TRP A O 1
ATOM 1647 N N . ALA A 1 217 ? -1.023 2.530 3.469 1.00 98.31 217 ALA A N 1
ATOM 1648 C CA . ALA A 1 217 ? 0.157 3.351 3.664 1.00 98.31 217 ALA A CA 1
ATOM 1649 C C . ALA A 1 217 ? -0.185 4.814 3.905 1.00 98.31 217 ALA A C 1
ATOM 1651 O O . ALA A 1 217 ? -1.272 5.289 3.558 1.00 98.31 217 ALA A O 1
ATOM 1652 N N . PHE A 1 218 ? 0.779 5.546 4.457 1.00 98.38 218 PHE A N 1
ATOM 1653 C CA . PHE A 1 218 ? 0.751 7.004 4.506 1.00 98.38 218 PHE A CA 1
ATOM 1654 C C . PHE A 1 218 ? 1.964 7.632 3.812 1.00 98.38 218 PHE A C 1
ATOM 1656 O O . PHE A 1 218 ? 2.996 6.983 3.624 1.00 98.38 218 PHE A O 1
ATOM 1663 N N . GLY A 1 219 ? 1.835 8.915 3.466 1.00 98.12 219 GLY A N 1
ATOM 1664 C CA . GLY A 1 219 ? 2.888 9.720 2.852 1.00 98.12 219 GLY A CA 1
ATOM 1665 C C . GLY A 1 219 ? 2.748 9.860 1.334 1.00 98.12 219 GLY A C 1
ATOM 1666 O O . GLY A 1 219 ? 1.711 10.297 0.831 1.00 98.12 219 GLY A O 1
ATOM 1667 N N . LEU A 1 220 ? 3.824 9.538 0.616 1.00 97.31 220 LEU A N 1
ATOM 1668 C CA . LEU A 1 220 ? 3.970 9.700 -0.830 1.00 97.31 220 LEU A CA 1
ATOM 1669 C C . LEU A 1 220 ? 3.008 8.774 -1.585 1.00 97.31 220 LEU A C 1
ATOM 1671 O O . LEU A 1 220 ? 3.047 7.558 -1.402 1.00 97.31 220 LEU A O 1
ATOM 1675 N N . SER A 1 221 ? 2.219 9.335 -2.500 1.00 97.12 221 SER A N 1
ATOM 1676 C CA . SER A 1 221 ? 1.193 8.605 -3.259 1.00 97.12 221 SER A CA 1
ATOM 1677 C C . SER A 1 221 ? 1.247 8.839 -4.772 1.00 97.12 221 SER A C 1
ATOM 1679 O O . SER A 1 221 ? 0.649 8.067 -5.515 1.00 97.12 221 SER A O 1
ATOM 1681 N N . GLU A 1 222 ? 1.990 9.842 -5.263 1.00 94.62 222 GLU A N 1
ATOM 1682 C CA . GLU A 1 222 ? 2.056 10.190 -6.699 1.00 94.62 222 GLU A CA 1
ATOM 1683 C C . GLU A 1 222 ? 2.428 8.991 -7.588 1.00 94.62 222 GLU A C 1
ATOM 1685 O O . GLU A 1 222 ? 1.829 8.758 -8.636 1.00 94.62 222 GLU A O 1
ATOM 1690 N N . HIS A 1 223 ? 3.370 8.166 -7.130 1.00 88.56 223 HIS A N 1
ATOM 1691 C CA . HIS A 1 223 ? 3.807 6.961 -7.839 1.00 88.56 223 HIS A CA 1
ATOM 1692 C C . HIS A 1 223 ? 2.740 5.850 -7.929 1.00 88.56 223 HIS A C 1
ATOM 1694 O O . HIS A 1 223 ? 2.929 4.894 -8.680 1.00 88.56 223 HIS A O 1
ATOM 1700 N N . LEU A 1 224 ? 1.637 5.989 -7.188 1.00 92.12 224 LEU A N 1
ATOM 1701 C CA . LEU A 1 224 ? 0.466 5.108 -7.173 1.00 92.12 224 LEU A CA 1
ATOM 1702 C C . LEU A 1 224 ? -0.782 5.792 -7.766 1.00 92.12 224 LEU A C 1
ATOM 1704 O O . LEU A 1 224 ? -1.886 5.270 -7.636 1.00 92.12 224 LEU A O 1
ATOM 1708 N N . GLY A 1 225 ? -0.626 6.976 -8.373 1.00 92.62 225 GLY A N 1
ATOM 1709 C CA . GLY A 1 225 ? -1.726 7.754 -8.954 1.00 92.62 225 GLY A CA 1
ATOM 1710 C C . GLY A 1 225 ? -2.408 8.745 -8.001 1.00 92.62 225 GLY A C 1
ATOM 1711 O O . GLY A 1 225 ? -3.425 9.331 -8.372 1.00 92.62 225 GLY A O 1
ATOM 1712 N N . GLY A 1 226 ? -1.873 8.944 -6.790 1.00 96.94 226 GLY A N 1
ATOM 1713 C CA . GLY A 1 226 ? -2.277 10.029 -5.889 1.00 96.94 226 GLY A CA 1
ATOM 1714 C C . GLY A 1 226 ? -1.682 11.389 -6.281 1.00 96.94 226 GLY A C 1
ATOM 1715 O O . GLY A 1 226 ? -1.083 11.535 -7.347 1.00 96.94 226 GLY A O 1
ATOM 1716 N N . THR A 1 227 ? -1.849 12.400 -5.426 1.00 97.31 227 THR A N 1
ATOM 1717 C CA . THR A 1 227 ? -1.395 13.779 -5.694 1.00 97.31 227 THR A CA 1
ATOM 1718 C C . THR A 1 227 ? -0.225 14.230 -4.832 1.00 97.31 227 THR A C 1
ATOM 1720 O O . THR A 1 227 ? 0.442 15.186 -5.213 1.00 97.31 227 THR A O 1
ATOM 1723 N N . VAL A 1 228 ? 0.059 13.543 -3.721 1.00 98.06 228 VAL A N 1
ATOM 1724 C CA . VAL A 1 228 ? 1.207 13.862 -2.864 1.00 98.06 228 VAL A CA 1
ATOM 1725 C C . VAL A 1 228 ? 2.486 13.317 -3.491 1.00 98.06 228 VAL A C 1
ATOM 1727 O O . VAL A 1 228 ? 2.751 12.107 -3.473 1.00 98.06 228 VAL A O 1
ATOM 1730 N N . GLY A 1 229 ? 3.276 14.232 -4.045 1.00 96.25 229 GLY A N 1
ATOM 1731 C CA . GLY A 1 229 ? 4.558 13.994 -4.692 1.00 96.25 229 GLY A CA 1
ATOM 1732 C C . GLY A 1 229 ? 5.750 14.392 -3.823 1.00 96.25 229 GLY A C 1
ATOM 1733 O O . GLY A 1 229 ? 5.622 14.885 -2.705 1.00 96.25 229 GLY A O 1
ATOM 1734 N N . VAL A 1 230 ? 6.958 14.192 -4.355 1.00 94.88 230 VAL A N 1
ATOM 1735 C CA . VAL A 1 230 ? 8.216 14.531 -3.658 1.00 94.88 230 VAL A CA 1
ATOM 1736 C C . VAL A 1 230 ? 8.297 16.024 -3.315 1.00 94.88 230 VAL A C 1
ATOM 1738 O O . VAL A 1 230 ? 8.875 16.379 -2.291 1.00 94.88 230 VAL A O 1
ATOM 1741 N N . GLU A 1 231 ? 7.726 16.895 -4.152 1.00 96.50 231 GLU A N 1
ATOM 1742 C CA . GLU A 1 231 ? 7.755 18.350 -3.946 1.00 96.50 231 GLU A CA 1
ATOM 1743 C C . GLU A 1 231 ? 6.831 18.837 -2.818 1.00 96.50 231 GLU A C 1
ATOM 1745 O O . GLU A 1 231 ? 7.019 19.953 -2.332 1.00 96.50 231 GLU A O 1
ATOM 1750 N N . ASP A 1 232 ? 5.876 18.015 -2.373 1.00 97.50 232 ASP A N 1
ATOM 1751 C CA . ASP A 1 232 ? 4.975 18.357 -1.266 1.00 97.50 232 ASP A CA 1
ATOM 1752 C C . ASP A 1 232 ? 5.626 18.163 0.109 1.00 97.50 232 ASP A C 1
ATOM 1754 O O . ASP A 1 232 ? 5.164 18.731 1.102 1.00 97.50 232 ASP A O 1
ATOM 1758 N N . PHE A 1 233 ? 6.719 17.395 0.177 1.00 98.00 233 PHE A N 1
ATOM 1759 C CA . PHE A 1 233 ? 7.511 17.235 1.392 1.00 98.00 233 PHE A CA 1
ATOM 1760 C C . PHE A 1 233 ? 8.403 18.460 1.612 1.00 98.00 233 PHE A C 1
ATOM 1762 O O . PHE A 1 233 ? 9.097 18.944 0.717 1.00 98.00 233 PHE A O 1
ATOM 1769 N N . SER A 1 234 ? 8.440 18.941 2.850 1.00 97.38 234 SER A N 1
ATOM 1770 C CA . SER A 1 234 ? 9.242 20.097 3.261 1.00 97.38 234 SER A CA 1
ATOM 1771 C C . SER A 1 234 ? 10.754 19.838 3.261 1.00 97.38 234 SER A C 1
ATOM 1773 O O . SER A 1 234 ? 11.535 20.787 3.135 1.00 97.38 234 SER A O 1
ATOM 1775 N N . ASP A 1 235 ? 11.175 18.575 3.381 1.00 96.75 235 ASP A N 1
ATOM 1776 C CA . ASP A 1 235 ? 12.569 18.138 3.301 1.00 96.75 235 ASP A CA 1
ATOM 1777 C C . ASP A 1 235 ? 12.664 16.791 2.551 1.00 96.75 235 ASP A C 1
ATOM 1779 O O . ASP A 1 235 ? 11.907 15.868 2.860 1.00 96.75 235 ASP A O 1
ATOM 1783 N N . PRO A 1 236 ? 13.607 16.613 1.603 1.00 93.56 236 PRO A N 1
ATOM 1784 C CA . PRO A 1 236 ? 13.783 15.348 0.884 1.00 93.56 236 PRO A CA 1
ATOM 1785 C C . PRO A 1 236 ? 14.034 14.127 1.781 1.00 93.56 236 PRO A C 1
ATOM 1787 O O . PRO A 1 236 ? 13.774 13.002 1.365 1.00 93.56 236 PRO A O 1
ATOM 1790 N N . SER A 1 237 ? 14.559 14.321 2.995 1.00 94.06 237 SER A N 1
ATOM 1791 C CA . SER A 1 237 ? 14.764 13.241 3.968 1.00 94.06 237 SER A CA 1
ATOM 1792 C C . SER A 1 237 ? 13.477 12.769 4.651 1.00 94.06 237 SER A C 1
ATOM 1794 O O . SER A 1 237 ? 13.496 11.724 5.299 1.00 94.06 237 SER A O 1
ATOM 1796 N N . HIS A 1 238 ? 12.374 13.508 4.507 1.00 95.94 238 HIS A N 1
ATOM 1797 C CA . HIS A 1 238 ? 11.058 13.127 5.019 1.00 95.94 238 HIS A CA 1
ATOM 1798 C C . HIS A 1 238 ? 10.235 12.324 4.006 1.00 95.94 238 HIS A C 1
ATOM 1800 O O . HIS A 1 238 ? 9.206 11.774 4.383 1.00 95.94 238 HIS A O 1
ATOM 1806 N N . VAL A 1 239 ? 10.660 12.272 2.737 1.00 94.81 239 VAL A N 1
ATOM 1807 C CA . VAL A 1 239 ? 9.938 11.567 1.671 1.00 94.81 239 VAL A CA 1
ATOM 1808 C C . VAL A 1 239 ? 9.838 10.091 2.024 1.00 94.81 239 VAL A C 1
ATOM 1810 O O . VAL A 1 239 ? 10.839 9.372 2.045 1.00 94.81 239 VAL A O 1
ATOM 1813 N N . GLU A 1 240 ? 8.617 9.642 2.276 1.00 93.88 240 GLU A N 1
ATOM 1814 C CA . GLU A 1 240 ? 8.343 8.272 2.667 1.00 93.88 240 GLU A CA 1
ATOM 1815 C C . GLU A 1 240 ? 6.987 7.821 2.137 1.00 93.88 240 GLU A C 1
ATOM 1817 O O . GLU A 1 240 ? 6.035 8.595 2.070 1.00 93.88 240 GLU A O 1
ATOM 1822 N N . HIS A 1 241 ? 6.929 6.543 1.792 1.00 94.88 241 HIS A N 1
ATOM 1823 C CA . HIS A 1 241 ? 5.717 5.754 1.696 1.00 94.88 241 HIS A CA 1
ATOM 1824 C C . HIS A 1 241 ? 5.877 4.613 2.704 1.00 94.88 241 HIS A C 1
ATOM 1826 O O . HIS A 1 241 ? 6.871 3.883 2.623 1.00 94.88 241 HIS A O 1
ATOM 1832 N N . ARG A 1 242 ? 4.987 4.519 3.698 1.00 95.19 242 ARG A N 1
ATOM 1833 C CA . ARG A 1 242 ? 5.111 3.517 4.766 1.00 95.19 242 ARG A CA 1
ATOM 1834 C C . ARG A 1 242 ? 3.840 2.710 4.940 1.00 95.19 242 ARG A C 1
ATOM 1836 O O . ARG A 1 242 ? 2.833 3.244 5.401 1.00 95.19 242 ARG A O 1
ATOM 1843 N N . ASP A 1 243 ? 3.968 1.417 4.687 1.00 95.75 243 ASP A N 1
ATOM 1844 C CA . ASP A 1 243 ? 2.906 0.430 4.816 1.00 95.75 243 ASP A CA 1
ATOM 1845 C C . ASP A 1 243 ? 2.675 -0.055 6.247 1.00 95.75 243 ASP A C 1
ATOM 1847 O O . ASP A 1 243 ? 3.598 -0.209 7.056 1.00 95.75 243 ASP A O 1
ATOM 1851 N N . TRP A 1 244 ? 1.415 -0.378 6.525 1.00 96.56 244 TRP A N 1
ATOM 1852 C CA . TRP A 1 244 ? 0.960 -1.090 7.705 1.00 96.56 244 TRP A CA 1
ATOM 1853 C C . TRP A 1 244 ? 0.072 -2.265 7.313 1.00 96.56 244 TRP A C 1
ATOM 1855 O O . TRP A 1 244 ? -0.976 -2.086 6.696 1.00 96.56 244 TRP A O 1
ATOM 1865 N N . VAL A 1 245 ? 0.469 -3.469 7.719 1.00 96.69 245 VAL A N 1
ATOM 1866 C CA . VAL A 1 245 ? -0.159 -4.724 7.287 1.00 96.69 245 VAL A CA 1
ATOM 1867 C C . VAL A 1 245 ? -1.079 -5.285 8.375 1.00 96.69 245 VAL A C 1
ATOM 1869 O O . VAL A 1 245 ? -0.698 -5.358 9.545 1.00 96.69 245 VAL A O 1
ATOM 1872 N N . TYR A 1 246 ? -2.266 -5.751 7.975 1.00 95.88 246 TYR A N 1
ATOM 1873 C CA . TYR A 1 246 ? -3.268 -6.419 8.817 1.00 95.88 246 TYR A CA 1
ATOM 1874 C C . TYR A 1 246 ? -3.461 -7.869 8.355 1.00 95.88 246 TYR A C 1
ATOM 1876 O O . TYR A 1 246 ? -4.438 -8.200 7.673 1.00 95.88 246 TYR A O 1
ATOM 1884 N N . PRO A 1 247 ? -2.518 -8.759 8.700 1.00 89.94 247 PRO A N 1
ATOM 1885 C CA . PRO A 1 247 ? -2.609 -10.163 8.349 1.00 89.94 247 PRO A CA 1
ATOM 1886 C C . PRO A 1 247 ? -3.668 -10.866 9.203 1.00 89.94 247 PRO A C 1
ATOM 1888 O O . PRO A 1 247 ? -3.864 -10.548 10.378 1.00 89.94 247 PRO A O 1
ATOM 1891 N N . LYS A 1 248 ? -4.285 -11.907 8.643 1.00 86.06 248 LYS A N 1
ATOM 1892 C CA . LYS A 1 248 ? -5.133 -12.833 9.406 1.00 86.06 248 LYS A CA 1
ATOM 1893 C C . LYS A 1 248 ? -4.345 -13.451 10.570 1.00 86.06 248 LYS A C 1
ATOM 1895 O O . LYS A 1 248 ? -3.238 -13.956 10.370 1.00 86.06 248 LYS A O 1
ATOM 1900 N N . GLY A 1 249 ? -4.921 -13.454 11.769 1.00 86.19 249 GLY A N 1
ATOM 1901 C CA . GLY A 1 249 ? -4.256 -13.893 13.002 1.00 86.19 249 GLY A CA 1
ATOM 1902 C C . GLY A 1 249 ? -3.208 -12.920 13.561 1.00 86.19 249 GLY A C 1
ATOM 1903 O O . GLY A 1 249 ? -2.439 -13.309 14.446 1.00 86.19 249 GLY A O 1
ATOM 1904 N N . GLY A 1 250 ? -3.120 -11.699 13.024 1.00 89.75 250 GLY A N 1
ATOM 1905 C CA . GLY A 1 250 ? -2.245 -10.637 13.517 1.00 89.75 250 GLY A CA 1
ATOM 1906 C C . GLY A 1 250 ? -2.712 -10.034 14.846 1.00 89.75 250 GLY A C 1
ATOM 1907 O O . GLY A 1 250 ? -3.759 -10.379 15.386 1.00 89.75 250 GLY A O 1
ATOM 1908 N N . ALA A 1 251 ? -1.928 -9.097 15.390 1.00 92.94 251 ALA A N 1
ATOM 1909 C CA . ALA A 1 251 ? -2.300 -8.381 16.617 1.00 92.94 251 ALA A CA 1
ATOM 1910 C C . ALA A 1 251 ? -3.581 -7.543 16.442 1.00 92.94 251 ALA A C 1
ATOM 1912 O O . ALA A 1 251 ? -4.371 -7.400 17.374 1.00 92.94 251 ALA A O 1
ATOM 1913 N N . ILE A 1 252 ? -3.783 -7.021 15.231 1.00 95.19 252 ILE A N 1
ATOM 1914 C CA . ILE A 1 252 ? -5.025 -6.411 14.772 1.00 95.19 252 ILE A CA 1
ATOM 1915 C C . ILE A 1 252 ? -5.386 -7.094 13.459 1.00 95.19 252 ILE A C 1
ATOM 1917 O O . ILE A 1 252 ? -4.529 -7.264 12.593 1.00 95.19 252 ILE A O 1
ATOM 1921 N N . GLU A 1 253 ? -6.654 -7.450 13.311 1.00 94.56 253 GLU A N 1
ATOM 1922 C CA . GLU A 1 253 ? -7.175 -8.072 12.100 1.00 94.56 253 GLU A CA 1
ATOM 1923 C C . GLU A 1 253 ? -8.210 -7.155 11.460 1.00 94.56 253 GLU A C 1
ATOM 1925 O O . GLU A 1 253 ? -8.910 -6.420 12.161 1.00 94.56 253 GLU A O 1
ATOM 1930 N N . VAL A 1 254 ? -8.330 -7.226 10.138 1.00 97.06 254 VAL A N 1
ATOM 1931 C CA . VAL A 1 254 ? -9.492 -6.696 9.423 1.00 97.06 254 VAL A CA 1
ATOM 1932 C C . VAL A 1 254 ? -10.572 -7.770 9.449 1.00 97.06 254 VAL A C 1
ATOM 1934 O O . VAL A 1 254 ? -10.453 -8.797 8.786 1.00 97.06 254 VAL A O 1
ATOM 1937 N N . THR A 1 255 ? -11.614 -7.555 10.250 1.00 96.19 255 THR A N 1
ATOM 1938 C CA . THR A 1 255 ? -12.709 -8.521 10.420 1.00 96.19 255 THR A CA 1
ATOM 1939 C C . THR A 1 255 ? -13.678 -8.495 9.249 1.00 96.19 255 THR A C 1
ATOM 1941 O O . THR A 1 255 ? -14.287 -9.518 8.929 1.00 96.19 255 THR A O 1
ATOM 1944 N N . ASN A 1 256 ? -13.811 -7.335 8.609 1.00 97.62 256 ASN A N 1
ATOM 1945 C CA . ASN A 1 256 ? -14.680 -7.131 7.464 1.00 97.62 256 ASN A CA 1
ATOM 1946 C C . ASN A 1 256 ? -14.081 -6.075 6.527 1.00 97.62 256 ASN A C 1
ATOM 1948 O O . ASN A 1 256 ? -13.606 -5.037 6.989 1.00 97.62 256 ASN A O 1
ATOM 1952 N N . LEU A 1 257 ? -14.128 -6.333 5.220 1.00 98.31 257 LEU A N 1
ATOM 1953 C CA . LEU A 1 257 ? -13.856 -5.335 4.185 1.00 98.31 257 LEU A CA 1
ATOM 1954 C C . LEU A 1 257 ? -14.918 -5.450 3.103 1.00 98.31 257 LEU A C 1
ATOM 1956 O O . LEU A 1 257 ? -15.029 -6.486 2.441 1.00 98.31 257 LEU A O 1
ATOM 1960 N N . VAL A 1 258 ? -15.665 -4.369 2.909 1.00 98.62 258 VAL A N 1
ATOM 1961 C CA . VAL A 1 258 ? -16.756 -4.286 1.940 1.00 98.62 258 VAL A CA 1
ATOM 1962 C C . VAL A 1 258 ? -16.470 -3.170 0.947 1.00 98.62 258 VAL A C 1
ATOM 1964 O O . VAL A 1 258 ? -16.264 -2.027 1.349 1.00 98.62 258 VAL A O 1
ATOM 1967 N N . LEU A 1 259 ? -16.490 -3.492 -0.343 1.00 98.75 259 LEU A N 1
ATOM 1968 C CA . LEU A 1 259 ? -16.461 -2.497 -1.410 1.00 98.75 259 LEU A CA 1
ATOM 1969 C C . LEU A 1 259 ? -17.872 -1.983 -1.688 1.00 98.75 259 LEU A C 1
ATOM 1971 O O . LEU A 1 259 ? -18.829 -2.759 -1.705 1.00 98.75 259 LEU A O 1
ATOM 1975 N N . GLU A 1 260 ? -17.982 -0.683 -1.926 1.00 98.62 260 GLU A N 1
ATOM 1976 C CA . GLU A 1 260 ? -19.187 0.009 -2.379 1.00 98.62 260 GLU A CA 1
ATOM 1977 C C . GLU A 1 260 ? -19.018 0.413 -3.846 1.00 98.62 260 GLU A C 1
ATOM 1979 O O . GLU A 1 260 ? -17.972 0.937 -4.232 1.00 98.62 260 GLU A O 1
ATOM 1984 N N . TYR A 1 261 ? -20.052 0.192 -4.658 1.00 98.50 261 TYR A N 1
ATOM 1985 C CA . TYR A 1 261 ? -20.083 0.547 -6.078 1.00 98.50 261 TYR A CA 1
ATOM 1986 C C . TYR A 1 261 ? -21.010 1.736 -6.344 1.00 98.50 261 TYR A C 1
ATOM 1988 O O . TYR A 1 261 ? -21.911 2.034 -5.562 1.00 98.50 261 TYR A O 1
ATOM 1996 N N . GLU A 1 262 ? -20.825 2.406 -7.485 1.00 96.50 262 GLU A N 1
ATOM 1997 C CA . GLU A 1 262 ? -21.588 3.611 -7.853 1.00 96.50 262 GLU A CA 1
ATOM 1998 C C . GLU A 1 262 ? -23.114 3.379 -7.913 1.00 96.50 262 GLU A C 1
ATOM 2000 O O . GLU A 1 262 ? -23.902 4.289 -7.651 1.00 96.50 262 GLU A O 1
ATOM 2005 N N . ASP A 1 263 ? -23.554 2.151 -8.209 1.00 97.06 263 ASP A N 1
ATOM 2006 C CA . ASP A 1 263 ? -24.973 1.773 -8.237 1.00 97.06 263 ASP A CA 1
ATOM 2007 C C . ASP A 1 263 ? -25.578 1.487 -6.845 1.00 97.06 263 ASP A C 1
ATOM 2009 O O . ASP A 1 263 ? -26.764 1.155 -6.737 1.00 97.06 263 ASP A O 1
ATOM 2013 N N . GLY A 1 264 ? -24.781 1.640 -5.782 1.00 95.62 264 GLY A N 1
ATOM 2014 C CA . GLY A 1 264 ? -25.150 1.397 -4.390 1.00 95.62 264 GLY A CA 1
ATOM 2015 C C . GLY A 1 264 ? -25.128 -0.077 -3.981 1.00 95.62 264 GLY A C 1
ATOM 2016 O O . GLY A 1 264 ? -25.543 -0.401 -2.865 1.00 95.62 264 GLY A O 1
ATOM 2017 N N . THR A 1 265 ? -24.691 -0.985 -4.859 1.00 98.19 265 THR A N 1
ATOM 2018 C CA . THR A 1 265 ? -24.409 -2.370 -4.470 1.00 98.19 265 THR A CA 1
ATOM 2019 C C . THR A 1 265 ? -23.102 -2.460 -3.690 1.00 98.19 265 THR A C 1
ATOM 2021 O O . THR A 1 265 ? -22.259 -1.563 -3.733 1.00 98.19 265 THR A O 1
ATOM 2024 N N . THR A 1 266 ? -22.941 -3.557 -2.953 1.00 98.31 266 THR A N 1
ATOM 2025 C CA . THR A 1 266 ? -21.732 -3.825 -2.180 1.00 98.31 266 THR A CA 1
ATOM 2026 C C . THR A 1 266 ? -21.232 -5.247 -2.399 1.00 98.31 266 THR A C 1
ATOM 2028 O O . THR A 1 266 ? -22.017 -6.161 -2.673 1.00 98.31 266 THR A O 1
ATOM 2031 N N . GLU A 1 267 ? -19.923 -5.445 -2.265 1.00 98.25 267 GLU A N 1
ATOM 2032 C CA . GLU A 1 267 ? -19.289 -6.763 -2.305 1.00 98.25 267 GLU A CA 1
ATOM 2033 C C . GLU A 1 267 ? -18.352 -6.947 -1.108 1.00 98.25 267 GLU A C 1
ATOM 2035 O O . GLU A 1 267 ? -17.495 -6.116 -0.825 1.00 98.25 267 GLU A O 1
ATOM 2040 N N . GLU A 1 268 ? -18.527 -8.059 -0.401 1.00 97.56 268 GLU A N 1
ATOM 2041 C CA . GLU A 1 268 ? -17.680 -8.457 0.723 1.00 97.56 268 GLU A CA 1
ATOM 2042 C C . GLU A 1 268 ? -16.404 -9.123 0.186 1.00 97.56 268 GLU A C 1
ATOM 2044 O O . GLU A 1 268 ? -16.472 -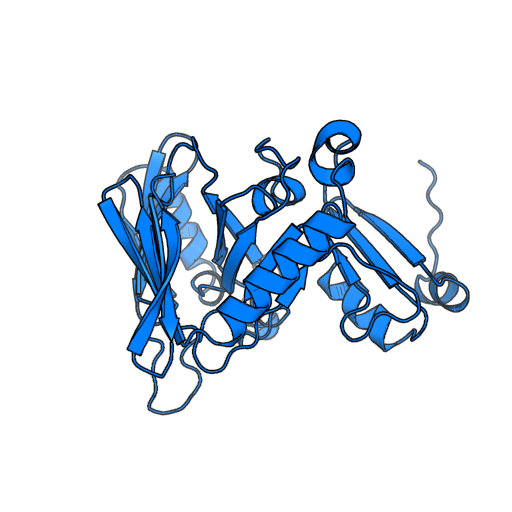10.143 -0.504 1.00 97.56 268 GLU A O 1
ATOM 2049 N N . ILE A 1 269 ? -15.243 -8.539 0.489 1.00 96.69 269 ILE A N 1
ATOM 2050 C CA . ILE A 1 269 ? -13.926 -9.018 0.040 1.00 96.69 269 ILE A CA 1
ATOM 2051 C C . ILE A 1 269 ? -13.221 -9.797 1.147 1.00 96.69 269 ILE A C 1
ATOM 2053 O O . ILE A 1 269 ? -12.626 -10.845 0.890 1.00 96.69 269 ILE A O 1
ATOM 2057 N N . ILE A 1 270 ? -13.311 -9.300 2.382 1.00 94.19 270 ILE A N 1
ATOM 2058 C CA . ILE A 1 270 ? -12.797 -9.957 3.586 1.00 94.19 270 ILE A CA 1
ATOM 2059 C C . ILE A 1 270 ? -13.970 -10.155 4.537 1.00 94.19 270 ILE A C 1
ATOM 2061 O O . ILE A 1 270 ? -14.732 -9.223 4.772 1.00 94.19 270 ILE A O 1
ATOM 2065 N N . LYS A 1 271 ? -14.092 -11.363 5.091 1.00 88.88 271 LYS A N 1
ATOM 2066 C CA . LYS A 1 271 ? -15.105 -11.725 6.083 1.00 88.88 271 LYS A CA 1
ATOM 2067 C C . LYS A 1 271 ? -14.526 -12.675 7.113 1.00 88.88 271 LYS A C 1
ATOM 2069 O O . LYS A 1 271 ? -13.918 -13.672 6.718 1.00 88.88 271 LYS A O 1
ATOM 2074 N N . ASP A 1 272 ? -14.808 -12.414 8.390 1.00 66.12 272 ASP A N 1
ATOM 2075 C CA . ASP A 1 272 ? -14.507 -13.307 9.514 1.00 66.12 272 ASP A CA 1
ATOM 2076 C C . ASP A 1 272 ? -13.058 -13.835 9.424 1.00 66.12 272 ASP A C 1
ATOM 2078 O O . ASP A 1 272 ? -12.812 -15.052 9.413 1.00 66.12 272 ASP A O 1
ATOM 2082 N N . ALA A 1 273 ? -12.110 -12.902 9.249 1.00 56.00 273 ALA A N 1
ATOM 2083 C CA . ALA A 1 273 ? -10.679 -13.191 9.324 1.00 56.00 273 ALA A CA 1
ATOM 2084 C C . ALA A 1 273 ? -10.342 -13.884 10.657 1.00 56.00 273 ALA A C 1
ATOM 2086 O O . ALA A 1 273 ? -10.929 -13.517 11.697 1.00 56.00 273 ALA A O 1
#

Secondary structure (DSSP, 8-state):
--PPP--HHHHHTT-SEEEE--SS--HHHHHHHHHHSTT-EEEE-TT--GGGGGTGGGS-HHHHHHHHHHHHHHHTTEEEEEEEETTS-EEEEE-TT---EEE-----TT--S--EEESS--EEEEPPP-S-STT-----EEEEEEEETTEEEEEEEETTEEEEEE--SHHHHHHHHHHTS-SGGGBEEEEEEE--TT---SS-HHHHTTSSEEEEEEE--GGGT-S--GGGSSSGGG--EEEEEEETTSSS-EEEEEEEETTS-EEEEEE--

pLDDT: mean 94.9, std 6.08, range [46.16, 98.94]

Radius of gyration: 18.69 Å; chains: 1; bounding box: 60×43×50 Å

Foldseek 3Di:
DPDDDDDVVVVLVPDQEEEAAEQDWCQVVVQVVCVVRVSHAYATEHPNDPVCVQFLLVFPLVVLLVQQVVVQVQLQQFQKKWWAKPVRWIWIFGSPPKHKDGLSVDQDSPDPDGRYHYPSGHKIKAFGAQQPDPPGFTPTFIWDWACPPPDTWIFGDDRQFRPAIDDDDPSSVVVVVLCVQAVQQGGWAMKMAADRPRQDDDPDCSRQSNAGAIKTWGGDHVSRVYDRHCVRTPDNVSHDIDMDHAHVVDPMHGQWMWTAGPVRDIDTPHHRD